Protein AF-A0A920J6D7-F1 (afdb_monomer_lite)

Sequence (222 aa):
MKSDGSVRTIGGFAAGEGKKHGVDTYYGTPTPLDDFVSAALNGTGVWAGESDAVRKQGVQKGIMNQVMIAWVVHELNAALAKAADGNFDAATGAPHNWDEAWAFYHGSAPGCGPFATANKRAKDFGTLGSDGETALANEGLLAAMIEGRDALLAGDEAGAISATNEAVKHVFITYAQATIKYAAKVYSDLEAGDTEAARVHQAEGWAFFRIIEPTLWGKQRN

Radius of gyration: 17.89 Å; chains: 1; bounding box: 43×32×54 Å

Structure (mmCIF, N/CA/C/O backbone):
data_AF-A0A920J6D7-F1
#
_entry.id   AF-A0A920J6D7-F1
#
loop_
_atom_site.group_PDB
_atom_site.id
_atom_site.type_symbol
_atom_site.label_atom_id
_atom_site.label_alt_id
_atom_site.label_comp_id
_atom_site.label_asym_id
_atom_site.label_entity_id
_atom_site.label_seq_id
_atom_site.pdbx_PDB_ins_code
_atom_site.Cartn_x
_atom_site.Cartn_y
_atom_site.Cartn_z
_atom_site.occupancy
_atom_site.B_iso_or_equiv
_atom_site.auth_seq_id
_atom_site.auth_comp_id
_atom_site.auth_asym_id
_atom_site.auth_atom_id
_atom_site.pdbx_PDB_model_num
ATOM 1 N N . MET A 1 1 ? -5.542 9.398 -13.801 1.00 58.19 1 MET A N 1
ATOM 2 C CA . MET A 1 1 ? -5.808 9.621 -15.242 1.00 58.19 1 MET A CA 1
ATOM 3 C C . MET A 1 1 ? -4.974 8.613 -16.013 1.00 58.19 1 MET A C 1
ATOM 5 O O . MET A 1 1 ? -3.908 8.278 -15.517 1.00 58.19 1 MET A O 1
ATOM 9 N N . LYS A 1 2 ? -5.439 8.089 -17.145 1.00 66.62 2 LYS A N 1
ATOM 10 C CA . LYS A 1 2 ? -4.572 7.362 -18.086 1.00 66.62 2 LYS A CA 1
ATOM 11 C C . LYS A 1 2 ? -3.831 8.358 -18.984 1.00 66.62 2 LYS A C 1
ATOM 13 O O . LYS A 1 2 ? -4.203 9.531 -19.031 1.00 66.62 2 LYS A O 1
ATOM 18 N N . SER A 1 3 ? -2.849 7.872 -19.740 1.00 62.53 3 SER A N 1
ATOM 19 C CA . SER A 1 3 ? -2.156 8.642 -20.783 1.00 62.53 3 SER A CA 1
ATOM 20 C C . SER A 1 3 ? -3.097 9.188 -21.869 1.00 62.53 3 SER A C 1
ATOM 22 O O . SER A 1 3 ? -2.813 10.229 -22.449 1.00 62.53 3 SER A O 1
ATOM 24 N N . ASP A 1 4 ? -4.251 8.546 -22.088 1.00 68.44 4 ASP A N 1
ATOM 25 C CA . ASP A 1 4 ? -5.303 8.994 -23.015 1.00 68.44 4 ASP A CA 1
ATOM 26 C C . ASP A 1 4 ? -6.260 10.060 -22.432 1.00 68.44 4 ASP A C 1
ATOM 28 O O . ASP A 1 4 ? -7.207 10.477 -23.098 1.00 68.44 4 ASP A O 1
ATOM 32 N N . GLY A 1 5 ? -6.045 10.499 -21.187 1.00 64.88 5 GLY A N 1
ATOM 33 C CA . GLY A 1 5 ? -6.891 11.485 -20.508 1.00 64.88 5 GLY A CA 1
ATOM 34 C C . GLY A 1 5 ? -8.156 10.915 -19.855 1.00 64.88 5 GLY A C 1
ATOM 35 O O . GLY A 1 5 ? -8.879 11.656 -19.187 1.00 64.88 5 GLY A O 1
ATOM 36 N N . SER A 1 6 ? -8.426 9.611 -19.968 1.00 74.94 6 SER A N 1
ATOM 37 C CA . SER A 1 6 ? -9.541 8.980 -19.257 1.00 74.94 6 SER A CA 1
ATOM 38 C C . SER A 1 6 ? -9.281 8.889 -17.748 1.00 74.94 6 SER A C 1
ATOM 40 O O . SER A 1 6 ? -8.167 8.642 -17.267 1.00 74.94 6 SER A O 1
ATOM 42 N N . VAL A 1 7 ? -10.333 9.090 -16.954 1.00 74.06 7 VAL A N 1
ATOM 43 C CA . VAL A 1 7 ? -10.249 9.018 -15.492 1.00 74.06 7 VAL A CA 1
ATOM 44 C C . VAL A 1 7 ? -10.323 7.554 -15.054 1.00 74.06 7 VAL A C 1
ATOM 46 O O . VAL A 1 7 ? -11.334 6.887 -15.249 1.00 74.06 7 VAL A O 1
ATOM 49 N N . ARG A 1 8 ? -9.255 7.055 -14.418 1.00 80.19 8 ARG A N 1
ATOM 50 C CA . ARG A 1 8 ? -9.303 5.818 -13.623 1.00 80.19 8 ARG A CA 1
ATOM 51 C C . ARG A 1 8 ? -9.798 6.174 -12.224 1.00 80.19 8 ARG A C 1
ATOM 53 O O . ARG A 1 8 ? -9.265 7.104 -11.621 1.00 80.19 8 ARG A O 1
ATOM 60 N N . THR A 1 9 ? -10.806 5.464 -11.728 1.00 88.94 9 THR A N 1
ATOM 61 C CA . THR A 1 9 ? -11.351 5.672 -10.380 1.00 88.94 9 THR A CA 1
ATOM 62 C C . THR A 1 9 ? -10.834 4.603 -9.422 1.00 88.94 9 THR A C 1
ATOM 64 O O . THR A 1 9 ? -10.550 3.479 -9.831 1.00 88.94 9 THR A O 1
ATOM 67 N N . ILE A 1 10 ? -10.743 4.947 -8.135 1.00 88.12 10 ILE A N 1
ATOM 68 C CA . ILE A 1 10 ? -10.353 4.007 -7.072 1.00 88.12 10 ILE A CA 1
ATOM 69 C C . ILE A 1 10 ? -11.341 2.841 -6.985 1.00 88.12 10 ILE A C 1
ATOM 71 O O . ILE A 1 10 ? -10.922 1.687 -6.994 1.00 88.12 10 ILE A O 1
ATOM 75 N N . GLY A 1 11 ? -12.645 3.131 -7.014 1.00 90.12 11 GLY A N 1
ATOM 76 C CA . GLY A 1 11 ? -13.678 2.091 -7.059 1.00 90.12 11 GLY A CA 1
ATOM 77 C C . GLY A 1 11 ? -13.590 1.219 -8.315 1.00 90.12 11 GLY A C 1
ATOM 78 O O . GLY A 1 11 ? -13.677 0.003 -8.226 1.00 90.12 11 GLY A O 1
ATOM 79 N N . GLY A 1 12 ? -13.319 1.811 -9.484 1.00 92.31 12 GLY A N 1
ATOM 80 C CA . GLY A 1 12 ? -13.173 1.053 -10.730 1.00 92.31 12 GLY A CA 1
ATOM 81 C C . GLY A 1 12 ? -11.953 0.128 -10.749 1.00 92.31 12 GLY A C 1
ATOM 82 O O . GLY A 1 12 ? -11.984 -0.907 -11.409 1.00 92.31 12 GLY A O 1
ATOM 83 N N . PHE A 1 13 ? -10.880 0.469 -10.029 1.00 94.44 13 PHE A N 1
ATOM 84 C CA . PHE A 1 13 ? -9.767 -0.455 -9.822 1.00 94.44 13 PHE A CA 1
ATOM 85 C C . PHE A 1 13 ? -10.137 -1.578 -8.854 1.00 94.44 13 PHE A C 1
ATOM 87 O O . PHE A 1 13 ? -9.888 -2.736 -9.177 1.00 94.44 13 PHE A O 1
ATOM 94 N N . ALA A 1 14 ? -10.760 -1.242 -7.719 1.00 95.12 14 ALA A N 1
ATOM 95 C CA . ALA A 1 14 ? -11.151 -2.206 -6.690 1.00 95.12 14 ALA A CA 1
ATOM 96 C C . ALA A 1 14 ? -12.139 -3.269 -7.204 1.00 95.12 14 ALA A C 1
ATOM 98 O O . ALA A 1 14 ? -12.039 -4.430 -6.812 1.00 95.12 14 ALA A O 1
ATOM 99 N N . ALA A 1 15 ? -13.056 -2.871 -8.092 1.00 94.44 15 ALA A N 1
ATOM 100 C CA . ALA A 1 15 ? -14.056 -3.740 -8.712 1.00 94.44 15 ALA A CA 1
ATOM 101 C C . ALA A 1 15 ? -13.567 -4.425 -10.004 1.00 94.44 15 ALA A C 1
ATOM 103 O O . ALA A 1 15 ? -14.326 -5.136 -10.656 1.00 94.44 15 ALA A O 1
ATOM 104 N N . GLY A 1 16 ? -12.329 -4.168 -10.434 1.00 89.88 16 GLY A N 1
ATOM 105 C CA . GLY A 1 16 ? -11.794 -4.737 -11.665 1.00 89.88 16 GLY A CA 1
ATOM 106 C C . GLY A 1 16 ? -11.140 -6.097 -11.436 1.00 89.88 16 GLY A C 1
ATOM 107 O O . GLY A 1 16 ? -10.338 -6.248 -10.523 1.00 89.88 16 GLY A O 1
ATOM 108 N N . GLU A 1 17 ? -11.397 -7.047 -12.331 1.00 90.88 17 GLU A N 1
ATOM 109 C CA . GLU A 1 17 ? -10.767 -8.372 -12.317 1.00 90.88 17 GLU A CA 1
ATOM 110 C C . GLU A 1 17 ? -9.399 -8.385 -13.030 1.00 90.88 17 GLU A C 1
ATOM 112 O O . GLU A 1 17 ? -9.005 -7.421 -13.699 1.00 90.88 17 GLU A O 1
ATOM 117 N N . GLY A 1 18 ? -8.661 -9.495 -12.895 1.00 86.69 18 GLY A N 1
ATOM 118 C CA . GLY A 1 18 ? -7.410 -9.741 -13.627 1.00 86.69 18 GLY A CA 1
ATOM 119 C C . GLY A 1 18 ? -6.258 -8.808 -13.241 1.00 86.69 18 GLY A C 1
ATOM 120 O O . GLY A 1 18 ? -5.333 -8.583 -14.026 1.00 86.69 18 GLY A O 1
ATOM 121 N N . LYS A 1 19 ? -6.315 -8.212 -12.047 1.00 92.75 19 LYS A N 1
ATOM 122 C CA . LYS A 1 19 ? -5.275 -7.305 -11.562 1.00 92.75 19 LYS A CA 1
ATOM 123 C C . LYS A 1 19 ? -4.044 -8.087 -11.125 1.00 92.75 19 LYS A C 1
ATOM 125 O O . LYS A 1 19 ? -4.113 -9.044 -10.366 1.00 92.75 19 LYS A O 1
ATOM 130 N N . LYS A 1 20 ? -2.878 -7.589 -11.528 1.00 93.38 20 LYS A N 1
ATOM 131 C CA . LYS A 1 20 ? -1.552 -8.124 -11.170 1.00 93.38 20 LYS A CA 1
ATOM 132 C C . LYS A 1 20 ? -1.141 -7.896 -9.702 1.00 93.38 20 LYS A C 1
ATOM 134 O O . LYS A 1 20 ? 0.028 -7.667 -9.436 1.00 93.38 20 LYS A O 1
ATOM 139 N N . HIS A 1 21 ? -2.068 -7.908 -8.746 1.00 92.81 21 HIS A N 1
ATOM 140 C CA . HIS A 1 21 ? -1.761 -7.733 -7.319 1.00 92.81 21 HIS A CA 1
ATOM 141 C C . HIS A 1 21 ? -1.843 -9.027 -6.499 1.00 92.81 21 HIS A C 1
ATOM 143 O O . HIS A 1 21 ? -1.352 -9.070 -5.375 1.00 92.81 21 HIS A O 1
ATOM 149 N N . GLY A 1 22 ? -2.480 -10.082 -7.020 1.00 90.75 22 GLY A N 1
ATOM 150 C CA . GLY A 1 22 ? -2.586 -11.395 -6.364 1.00 90.75 22 GLY A CA 1
ATOM 151 C C . GLY A 1 22 ? -3.516 -11.469 -5.142 1.00 90.75 22 GLY A C 1
ATOM 152 O O . GLY A 1 22 ? -3.732 -12.552 -4.602 1.00 90.75 22 GLY A O 1
ATOM 153 N N . VAL A 1 23 ? -4.087 -10.344 -4.700 1.00 93.38 23 VAL A N 1
ATOM 154 C CA . VAL A 1 23 ? -5.034 -10.264 -3.573 1.00 93.38 23 VAL A CA 1
ATOM 155 C C . VAL A 1 23 ? -6.309 -11.084 -3.832 1.00 93.38 23 VAL A C 1
ATOM 157 O O . VAL A 1 23 ? -6.829 -11.736 -2.932 1.00 93.38 23 VAL A O 1
ATOM 160 N N . ASP A 1 24 ? -6.783 -11.093 -5.073 1.00 92.56 24 ASP A N 1
ATOM 161 C CA . ASP A 1 24 ? -7.901 -11.886 -5.603 1.00 92.56 24 ASP A CA 1
ATOM 162 C C . ASP A 1 24 ? -7.647 -13.390 -5.475 1.00 92.56 24 ASP A C 1
ATOM 164 O O . ASP A 1 24 ? -8.454 -14.123 -4.903 1.00 92.56 24 ASP A O 1
ATOM 168 N N . THR A 1 25 ? -6.462 -13.839 -5.893 1.00 91.56 25 THR A N 1
ATOM 169 C CA . THR A 1 25 ? -6.034 -15.235 -5.735 1.00 91.56 25 THR A CA 1
ATOM 170 C C . THR A 1 25 ? -5.933 -15.629 -4.261 1.00 91.56 25 THR A C 1
ATOM 172 O O . THR A 1 25 ? -6.273 -16.756 -3.896 1.00 91.56 25 THR A O 1
ATOM 175 N N . TYR A 1 26 ? -5.468 -14.717 -3.402 1.00 93.06 26 TYR A N 1
ATOM 176 C CA . TYR A 1 26 ? -5.344 -14.976 -1.971 1.00 93.06 26 TYR A CA 1
ATOM 177 C C . TYR A 1 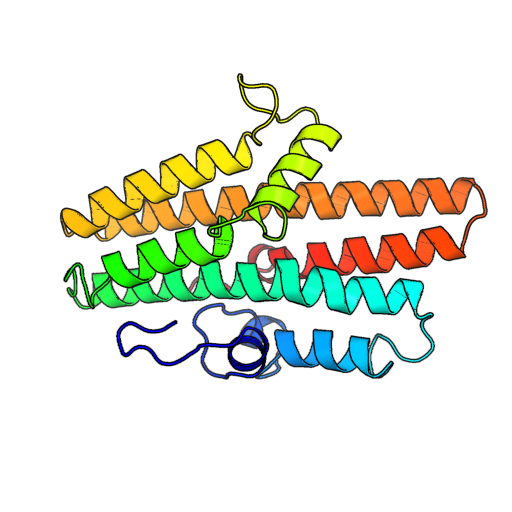26 ? -6.709 -15.147 -1.288 1.00 93.06 26 TYR A C 1
ATOM 179 O O . TYR A 1 26 ? -6.920 -16.142 -0.594 1.00 93.06 26 TYR A O 1
ATOM 187 N N . TYR A 1 27 ? -7.640 -14.214 -1.505 1.00 92.94 27 TYR A N 1
ATOM 188 C CA . TYR A 1 27 ? -8.967 -14.251 -0.878 1.00 92.94 27 TYR A CA 1
ATOM 189 C C . TYR A 1 27 ? -9.981 -15.139 -1.611 1.00 92.94 27 TYR A C 1
ATOM 191 O O . TYR A 1 27 ? -11.066 -15.375 -1.083 1.00 92.94 27 TYR A O 1
ATOM 199 N N . GLY A 1 28 ? -9.648 -15.643 -2.801 1.00 92.56 28 GLY A N 1
ATOM 200 C CA . GLY A 1 28 ? -10.501 -16.561 -3.558 1.00 92.56 28 GLY A CA 1
ATOM 201 C C . GLY A 1 28 ? -11.773 -15.917 -4.118 1.00 92.56 28 GLY A C 1
ATOM 202 O O . GLY A 1 28 ? -12.749 -16.622 -4.356 1.00 92.56 28 GLY A O 1
ATOM 203 N N . THR A 1 29 ? -11.771 -14.597 -4.318 1.00 93.25 29 THR A N 1
ATOM 204 C CA . THR A 1 29 ? -12.865 -13.834 -4.944 1.00 93.25 29 THR A CA 1
ATOM 205 C C . THR A 1 29 ? -12.286 -12.907 -6.022 1.00 93.25 29 THR A C 1
ATOM 207 O O . THR A 1 29 ? -11.154 -12.448 -5.848 1.00 93.25 29 THR A O 1
ATOM 210 N N . PRO A 1 30 ? -13.002 -12.621 -7.129 1.00 92.44 30 PRO A N 1
ATOM 211 C CA . PRO A 1 30 ? -12.488 -11.764 -8.202 1.00 92.44 30 PRO A CA 1
ATOM 212 C C . PRO A 1 30 ? -12.223 -10.311 -7.778 1.00 92.44 30 PRO A C 1
ATOM 214 O O . PRO A 1 30 ? -11.322 -9.671 -8.319 1.00 92.44 30 PRO A O 1
ATOM 217 N N . THR A 1 31 ? -12.981 -9.793 -6.805 1.00 95.44 31 THR A N 1
ATOM 218 C CA . THR A 1 31 ? -12.995 -8.367 -6.428 1.00 95.44 31 THR A CA 1
ATOM 219 C C . THR A 1 31 ? -12.820 -8.146 -4.920 1.00 95.44 31 THR A C 1
ATOM 221 O O . THR A 1 31 ? -13.582 -7.403 -4.308 1.00 95.44 31 THR A O 1
ATOM 224 N N . PRO A 1 32 ? -11.793 -8.723 -4.265 1.00 95.50 32 PRO A N 1
ATOM 225 C CA . PRO A 1 32 ? -11.703 -8.764 -2.797 1.00 95.50 32 PRO A CA 1
ATOM 226 C C . PRO A 1 32 ? -11.611 -7.386 -2.134 1.00 95.50 32 PRO A C 1
ATOM 228 O O . PRO A 1 32 ? -11.945 -7.240 -0.957 1.00 95.50 32 PRO A O 1
ATOM 231 N N . LEU A 1 33 ? -11.106 -6.396 -2.873 1.00 97.38 33 LEU A N 1
ATOM 232 C CA . LEU A 1 33 ? -10.966 -5.019 -2.421 1.00 97.38 33 LEU A CA 1
ATOM 233 C C . LEU A 1 33 ? -12.317 -4.297 -2.444 1.00 97.38 33 LEU A C 1
ATOM 235 O O . LEU A 1 33 ? -12.665 -3.640 -1.461 1.00 97.38 33 LEU A O 1
ATOM 239 N N . ASP A 1 34 ? -13.076 -4.436 -3.538 1.00 97.50 34 ASP A N 1
ATOM 240 C CA . ASP A 1 34 ? -14.434 -3.894 -3.620 1.00 97.50 34 ASP A CA 1
ATOM 241 C C . ASP A 1 34 ? -15.354 -4.607 -2.636 1.00 97.50 34 ASP A C 1
ATOM 243 O O . ASP A 1 34 ? -15.971 -3.939 -1.814 1.00 97.50 34 ASP A O 1
ATOM 247 N N . ASP A 1 35 ? -15.346 -5.943 -2.614 1.00 97.44 35 ASP A N 1
ATOM 248 C CA . ASP A 1 35 ? -16.177 -6.755 -1.722 1.00 97.44 35 ASP A CA 1
ATOM 249 C C . ASP A 1 35 ? -16.035 -6.294 -0.263 1.00 97.44 35 ASP A C 1
ATOM 251 O O . ASP A 1 35 ? -17.024 -6.139 0.455 1.00 97.44 35 ASP A O 1
ATOM 255 N N . PHE A 1 36 ? -14.805 -6.013 0.182 1.00 97.94 36 PHE A N 1
ATOM 256 C CA . PHE A 1 36 ? -14.529 -5.529 1.534 1.00 97.94 36 PHE A CA 1
ATOM 257 C C . PHE A 1 36 ? -15.082 -4.123 1.801 1.00 97.94 36 PHE A C 1
ATOM 259 O O . PHE A 1 36 ? -15.709 -3.901 2.844 1.00 97.94 36 PHE A O 1
ATOM 266 N N . VAL A 1 37 ? -14.843 -3.176 0.888 1.00 98.06 37 VAL A N 1
ATOM 267 C CA . VAL A 1 37 ? -15.262 -1.771 1.036 1.00 98.06 37 VAL A CA 1
ATOM 268 C C . VAL A 1 37 ? -16.776 -1.632 0.875 1.00 98.06 37 VAL A C 1
ATOM 270 O O . VAL A 1 37 ? -17.422 -0.993 1.706 1.00 98.06 37 VAL A O 1
ATOM 273 N N . SER A 1 38 ? -17.356 -2.265 -0.141 1.00 98.00 38 SER A N 1
ATOM 274 C CA . SER A 1 38 ? -18.794 -2.310 -0.408 1.00 98.00 38 SER A CA 1
ATOM 275 C C . SER A 1 38 ? -19.550 -2.967 0.746 1.00 98.00 38 SER A C 1
ATOM 277 O O . SER A 1 38 ? -20.570 -2.437 1.197 1.00 98.00 38 SER A O 1
ATOM 279 N N . ALA A 1 39 ? -19.032 -4.062 1.314 1.00 98.25 39 ALA A N 1
ATOM 280 C CA . ALA A 1 39 ? -19.633 -4.665 2.501 1.00 98.25 39 ALA A CA 1
ATOM 281 C C . ALA A 1 39 ? -19.606 -3.713 3.711 1.00 98.25 39 ALA A C 1
ATOM 283 O O . ALA A 1 39 ? -20.592 -3.646 4.449 1.00 98.25 39 ALA A O 1
ATOM 284 N N . ALA A 1 40 ? -18.525 -2.943 3.894 1.00 98.38 40 ALA A N 1
ATOM 285 C CA . ALA A 1 40 ? -18.407 -1.965 4.978 1.00 98.38 40 ALA A CA 1
ATOM 286 C C . ALA A 1 40 ? -19.403 -0.810 4.810 1.00 98.38 40 ALA A C 1
ATOM 288 O O . ALA A 1 40 ? -20.115 -0.474 5.755 1.00 98.38 40 ALA A O 1
ATOM 289 N N . LEU A 1 41 ? -19.500 -0.248 3.601 1.00 97.94 41 LEU A N 1
ATOM 290 C CA . LEU A 1 41 ? -20.456 0.813 3.265 1.00 97.94 41 LEU A CA 1
ATOM 291 C C . LEU A 1 41 ? -21.901 0.375 3.532 1.00 97.94 41 LEU A C 1
ATOM 293 O O . LEU A 1 41 ? -22.689 1.137 4.088 1.00 97.94 41 LEU A O 1
ATOM 297 N N . ASN A 1 42 ? -22.229 -0.870 3.184 1.00 98.06 42 ASN A N 1
ATOM 298 C CA . ASN A 1 42 ? -23.592 -1.385 3.274 1.00 98.06 42 ASN A CA 1
ATOM 299 C C . ASN A 1 42 ? -23.921 -2.045 4.625 1.00 98.06 42 ASN A C 1
ATOM 301 O O . ASN A 1 42 ? -25.087 -2.311 4.895 1.00 98.06 42 ASN A O 1
ATOM 305 N N . GLY A 1 43 ? -22.934 -2.312 5.493 1.00 98.12 43 GLY A N 1
ATOM 306 C CA . GLY A 1 43 ? -23.145 -3.069 6.742 1.00 98.12 43 GLY A CA 1
ATOM 307 C C . GLY A 1 43 ? -23.557 -4.509 6.502 1.00 98.12 43 GLY A C 1
ATOM 308 O O . GLY A 1 43 ? -24.483 -5.007 7.135 1.00 98.12 43 GLY A O 1
ATOM 309 N N . THR A 1 44 ? -22.899 -5.159 5.553 1.00 98.50 44 THR A N 1
ATOM 310 C CA . THR A 1 44 ? -23.189 -6.540 5.163 1.00 98.50 44 THR A CA 1
ATOM 311 C C . THR A 1 44 ? -21.952 -7.413 5.348 1.00 98.50 44 THR A C 1
ATOM 313 O O . THR A 1 44 ? -20.871 -6.923 5.683 1.00 98.50 44 THR A O 1
ATOM 316 N N . GLY A 1 45 ? -22.104 -8.725 5.160 1.00 95.88 45 GLY A N 1
ATOM 317 C CA . GLY A 1 45 ? -21.000 -9.676 5.282 1.00 95.88 45 GLY A CA 1
ATOM 318 C C . GLY A 1 45 ? -20.302 -9.579 6.641 1.00 95.88 45 GLY A C 1
ATOM 319 O O . GLY A 1 45 ? -20.954 -9.580 7.682 1.00 95.88 45 GLY A O 1
ATOM 320 N N . VAL A 1 46 ? -18.975 -9.441 6.619 1.00 93.94 46 VAL A N 1
ATOM 321 C CA . VAL A 1 46 ? -18.114 -9.311 7.815 1.00 93.94 46 VAL A CA 1
ATOM 322 C C . VAL A 1 46 ? -18.397 -8.064 8.665 1.00 93.94 46 VAL A C 1
ATOM 324 O O . VAL A 1 46 ? -17.882 -7.957 9.773 1.00 93.94 46 VAL A O 1
ATOM 327 N N . TRP A 1 47 ? -19.202 -7.132 8.150 1.00 98.00 47 TRP A N 1
ATOM 328 C CA . TRP A 1 47 ? -19.593 -5.886 8.808 1.00 98.00 47 TRP A CA 1
ATOM 329 C C . TRP A 1 47 ? -21.056 -5.876 9.266 1.00 98.00 47 TRP A C 1
ATOM 331 O O . TRP A 1 47 ? -21.543 -4.846 9.735 1.00 98.00 47 TRP A O 1
ATOM 341 N N . ALA A 1 48 ? -21.785 -6.981 9.093 1.00 98.31 48 ALA A N 1
ATOM 342 C CA . ALA A 1 48 ? -23.172 -7.079 9.525 1.00 98.31 48 ALA A CA 1
ATOM 343 C C . ALA A 1 48 ? -23.275 -6.944 11.052 1.00 98.31 48 ALA A C 1
ATOM 345 O O . ALA A 1 48 ? -22.623 -7.674 11.793 1.00 98.31 48 ALA A O 1
ATOM 346 N N . GLY A 1 49 ? -24.105 -6.006 11.513 1.00 97.62 49 GLY A N 1
ATOM 347 C CA . GLY A 1 49 ? -24.288 -5.719 12.940 1.00 97.62 49 GLY A CA 1
ATOM 348 C C . GLY A 1 49 ? -23.208 -4.834 13.573 1.00 97.62 49 GLY A C 1
ATOM 349 O O . GLY A 1 49 ? -23.345 -4.476 14.739 1.00 97.62 49 GLY A O 1
ATOM 350 N N . GLU A 1 50 ? -22.173 -4.437 12.827 1.00 98.44 50 GLU A N 1
ATOM 351 C CA . GLU A 1 50 ? -21.150 -3.512 13.322 1.00 98.44 50 GLU A CA 1
ATOM 352 C C . GLU A 1 50 ? -21.643 -2.062 13.359 1.00 98.44 50 GLU A C 1
ATOM 354 O O . GLU A 1 50 ? -22.422 -1.625 12.507 1.00 98.44 50 GLU A O 1
ATOM 359 N N . SER A 1 51 ? -21.132 -1.288 14.319 1.00 98.25 51 SER A N 1
ATOM 360 C CA . SER A 1 51 ? -21.440 0.140 14.429 1.00 98.25 51 SER A CA 1
ATOM 361 C C . SER A 1 51 ? -20.839 0.948 13.275 1.00 98.25 51 SER A C 1
ATOM 363 O O . SER A 1 51 ? -19.855 0.553 12.645 1.00 98.25 51 SER A O 1
ATOM 365 N N . ASP A 1 52 ? -21.371 2.146 13.033 1.00 98.31 52 ASP A N 1
ATOM 366 C CA . ASP A 1 52 ? -20.822 3.075 12.037 1.00 98.31 52 ASP A CA 1
ATOM 367 C C . ASP A 1 52 ? -19.349 3.408 12.295 1.00 98.31 52 ASP A C 1
ATOM 369 O O . ASP A 1 52 ? -18.566 3.525 11.350 1.00 98.31 52 ASP A O 1
ATOM 373 N N . ALA A 1 53 ? -18.949 3.507 13.566 1.00 98.19 53 ALA A N 1
ATOM 374 C CA . ALA A 1 53 ? -17.565 3.758 13.953 1.00 98.19 53 ALA A CA 1
ATOM 375 C C . ALA A 1 53 ? -16.629 2.621 13.511 1.00 98.19 53 ALA A C 1
ATOM 377 O O . ALA A 1 53 ? -15.518 2.886 13.045 1.00 98.19 53 ALA A O 1
ATOM 378 N N . VAL A 1 54 ? -17.094 1.373 13.599 1.00 98.56 54 VAL A N 1
ATOM 379 C CA . VAL A 1 54 ? -16.351 0.185 13.168 1.00 98.56 54 VAL A CA 1
ATOM 380 C C . VAL A 1 54 ? -16.330 0.082 11.642 1.00 98.56 54 VAL A C 1
ATOM 382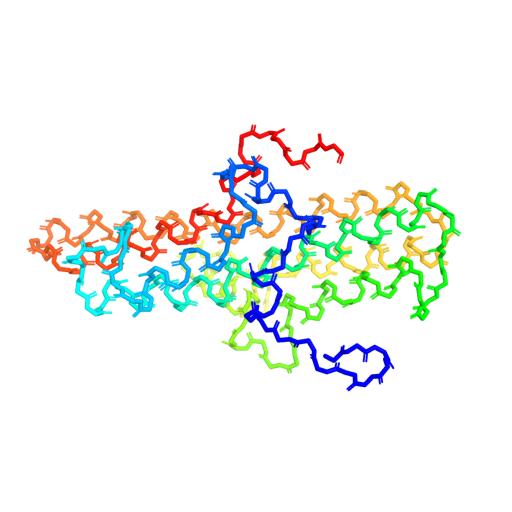 O O . VAL A 1 54 ? -15.255 -0.010 11.044 1.00 98.56 54 VAL A O 1
ATOM 385 N N . ARG A 1 55 ? -17.494 0.184 10.985 1.00 98.62 55 ARG A N 1
ATOM 386 C CA . ARG A 1 55 ? -17.612 0.117 9.514 1.00 98.62 55 ARG A CA 1
ATOM 387 C C . ARG A 1 55 ? -16.775 1.188 8.821 1.00 98.62 55 ARG A C 1
ATOM 389 O O . ARG A 1 55 ? -16.123 0.918 7.811 1.00 98.62 55 ARG A O 1
ATOM 396 N N . LYS A 1 56 ? -16.712 2.391 9.403 1.00 98.00 56 LYS A N 1
ATOM 397 C CA . LYS A 1 56 ? -15.865 3.490 8.924 1.00 98.00 56 LYS A CA 1
ATOM 398 C C . LYS A 1 56 ? -14.396 3.083 8.785 1.00 98.00 56 LYS A C 1
ATOM 400 O O . LYS A 1 56 ? -13.742 3.570 7.865 1.00 98.00 56 LYS A O 1
ATOM 405 N N . GLN A 1 57 ? -13.876 2.188 9.628 1.00 98.00 57 GLN A N 1
ATOM 406 C CA . GLN A 1 57 ? -12.498 1.701 9.498 1.00 98.00 57 GLN A CA 1
ATOM 407 C C . GLN A 1 57 ? -12.316 0.849 8.242 1.00 98.00 57 GLN A C 1
ATOM 409 O O . GLN A 1 57 ? -11.361 1.069 7.496 1.00 98.00 57 GLN A O 1
ATOM 414 N N . GLY A 1 58 ? -13.263 -0.048 7.955 1.00 97.69 58 GLY A N 1
ATOM 415 C CA . GLY A 1 58 ? -13.291 -0.828 6.716 1.00 97.69 58 GLY A CA 1
ATOM 416 C C . GLY A 1 58 ? -13.287 0.056 5.472 1.00 97.69 58 GLY A C 1
ATOM 417 O O . GLY A 1 58 ? -12.461 -0.130 4.581 1.00 97.69 58 GLY A O 1
ATOM 418 N N . VAL A 1 59 ? -14.135 1.089 5.456 1.00 97.56 59 VAL A N 1
ATOM 419 C CA . VAL A 1 59 ? -14.209 2.049 4.342 1.00 97.56 59 VAL A CA 1
ATOM 420 C C . VAL A 1 59 ? -12.919 2.859 4.218 1.00 97.56 59 VAL A C 1
ATOM 422 O O . VAL A 1 59 ? -12.294 2.883 3.159 1.00 97.56 59 VAL A O 1
ATOM 425 N N . GLN A 1 60 ? -12.487 3.522 5.294 1.00 94.81 60 GLN A N 1
ATOM 426 C CA . GLN A 1 60 ? -11.353 4.443 5.232 1.00 94.81 60 GLN A CA 1
ATOM 427 C C . GLN A 1 60 ? -10.039 3.715 4.963 1.00 94.81 60 GLN A C 1
ATOM 429 O O . GLN A 1 60 ? -9.267 4.163 4.118 1.00 94.81 60 GLN A O 1
ATOM 434 N N . LYS A 1 61 ? -9.757 2.603 5.653 1.00 96.31 61 LYS A N 1
ATOM 435 C CA . LYS A 1 61 ? -8.495 1.872 5.461 1.00 96.31 61 LYS A CA 1
ATOM 436 C C . LYS A 1 61 ? -8.522 1.000 4.219 1.00 96.31 61 LYS A C 1
ATOM 438 O O . LYS A 1 61 ? -7.489 0.900 3.559 1.00 96.31 61 LYS A O 1
ATOM 443 N N . GLY A 1 62 ? -9.684 0.449 3.871 1.00 96.50 62 GLY A N 1
ATOM 444 C CA . GLY A 1 62 ? -9.889 -0.248 2.608 1.00 96.50 62 GLY A CA 1
ATOM 445 C C . GLY A 1 62 ? -9.535 0.654 1.430 1.00 96.50 62 GLY A C 1
ATOM 446 O O . GLY A 1 62 ? -8.610 0.350 0.687 1.00 96.50 62 GLY A O 1
ATOM 447 N N . ILE A 1 63 ? -10.166 1.826 1.325 1.00 93.62 63 ILE A N 1
ATOM 448 C CA . ILE A 1 63 ? -9.910 2.763 0.220 1.00 93.62 63 ILE A CA 1
ATOM 449 C C . ILE A 1 63 ? -8.489 3.335 0.290 1.00 93.62 63 ILE A C 1
ATOM 451 O O . ILE A 1 63 ? -7.742 3.234 -0.677 1.00 93.62 63 ILE A O 1
ATOM 455 N N . MET A 1 64 ? -8.098 3.931 1.422 1.00 91.62 64 MET A N 1
ATOM 456 C CA . MET A 1 64 ? -6.840 4.686 1.521 1.00 91.62 64 MET A CA 1
ATOM 457 C C . MET A 1 64 ? -5.594 3.798 1.457 1.00 91.62 64 MET A C 1
ATOM 459 O O . MET A 1 64 ? -4.539 4.269 1.043 1.00 91.62 64 MET A O 1
ATOM 463 N N . ASN A 1 65 ? -5.679 2.549 1.920 1.00 95.44 65 ASN A N 1
ATOM 464 C CA . ASN A 1 65 ? -4.502 1.700 2.089 1.00 95.44 65 ASN A CA 1
ATOM 465 C C . ASN A 1 65 ? -4.615 0.389 1.314 1.00 95.44 65 ASN A C 1
ATOM 467 O O . ASN A 1 65 ? -3.729 0.122 0.515 1.00 95.44 65 ASN A O 1
ATOM 471 N N . GLN A 1 66 ? -5.682 -0.403 1.477 1.00 96.62 66 GLN A N 1
ATOM 472 C CA . GLN A 1 66 ? -5.774 -1.683 0.756 1.00 96.62 66 GLN A CA 1
ATOM 473 C C . GLN A 1 66 ? -5.825 -1.478 -0.757 1.00 96.62 66 GLN A C 1
ATOM 475 O O . GLN A 1 66 ? -4.992 -2.031 -1.470 1.00 96.62 66 GLN A O 1
ATOM 480 N N . VAL A 1 67 ? -6.748 -0.645 -1.245 1.00 96.50 67 VAL A N 1
ATOM 481 C CA . VAL A 1 67 ? -6.896 -0.397 -2.685 1.00 96.50 67 VAL A CA 1
ATOM 482 C C . VAL A 1 67 ? -5.654 0.288 -3.245 1.00 96.50 67 VAL A C 1
ATOM 484 O O . VAL A 1 67 ? -5.127 -0.150 -4.263 1.00 96.50 67 VAL A O 1
ATOM 487 N N . MET A 1 68 ? -5.148 1.322 -2.566 1.00 95.62 68 MET A N 1
ATOM 488 C CA . MET A 1 68 ? -3.971 2.061 -3.034 1.00 95.62 68 MET A CA 1
ATOM 489 C C . MET A 1 68 ? -2.722 1.178 -3.103 1.00 95.62 68 MET A C 1
ATOM 491 O O . MET A 1 68 ? -2.025 1.210 -4.110 1.00 95.62 68 MET A O 1
ATOM 495 N N . ILE A 1 69 ? -2.452 0.348 -2.092 1.00 97.44 69 ILE A N 1
ATOM 496 C CA . ILE A 1 69 ? -1.291 -0.553 -2.110 1.00 97.44 69 ILE A CA 1
ATOM 497 C C . ILE A 1 69 ? -1.462 -1.685 -3.111 1.00 97.44 69 ILE A C 1
ATOM 499 O O . ILE A 1 69 ? -0.508 -2.025 -3.804 1.00 97.44 69 ILE A O 1
ATOM 503 N N . ALA A 1 70 ? -2.664 -2.240 -3.248 1.00 97.00 70 ALA A N 1
ATOM 504 C CA . ALA A 1 70 ? -2.923 -3.209 -4.303 1.00 97.00 70 ALA A CA 1
ATOM 505 C C . ALA A 1 70 ? -2.690 -2.596 -5.694 1.00 97.00 70 ALA A C 1
ATOM 507 O O . ALA A 1 70 ? -2.207 -3.285 -6.591 1.00 97.00 70 ALA A O 1
ATOM 508 N N . TRP A 1 71 ? -2.957 -1.298 -5.864 1.00 95.62 71 TRP A N 1
ATOM 509 C CA . TRP A 1 71 ? -2.609 -0.568 -7.079 1.00 95.62 71 TRP A CA 1
ATOM 510 C C . TRP A 1 71 ? -1.096 -0.424 -7.255 1.00 95.62 71 TRP A C 1
ATOM 512 O O . TRP A 1 71 ? -0.581 -0.758 -8.317 1.00 95.62 71 TRP A O 1
ATOM 522 N N . VAL A 1 72 ? -0.363 -0.029 -6.211 1.00 97.25 72 VAL A N 1
ATOM 523 C CA . VAL A 1 72 ? 1.111 0.019 -6.239 1.00 97.25 72 VAL A CA 1
ATOM 524 C C . VAL A 1 72 ? 1.687 -1.327 -6.691 1.00 97.25 72 VAL A C 1
ATOM 526 O O . VAL A 1 72 ? 2.451 -1.378 -7.649 1.00 97.25 72 VAL A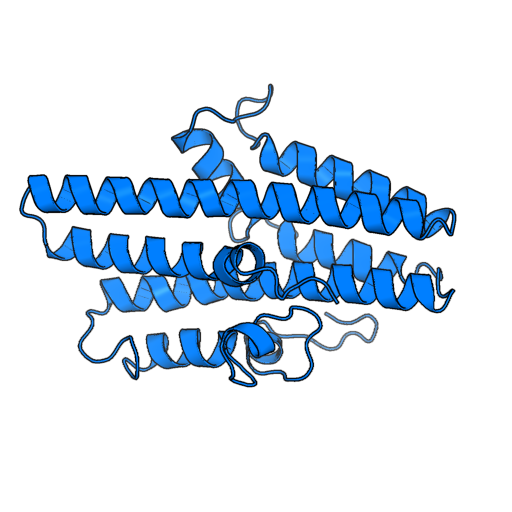 O 1
ATOM 529 N N . VAL A 1 73 ? 1.268 -2.431 -6.066 1.00 97.44 73 VAL A N 1
ATOM 530 C CA . VAL A 1 73 ? 1.741 -3.783 -6.414 1.00 97.44 73 VAL A CA 1
ATOM 531 C C . VAL A 1 73 ? 1.333 -4.175 -7.837 1.00 97.44 73 VAL A C 1
ATOM 533 O O . VAL A 1 73 ? 2.134 -4.765 -8.560 1.00 97.44 73 VAL A O 1
ATOM 536 N N . HIS A 1 74 ? 0.117 -3.824 -8.269 1.00 97.12 74 HIS A N 1
ATOM 537 C CA . HIS A 1 74 ? -0.330 -4.055 -9.642 1.00 97.12 74 HIS A CA 1
ATOM 538 C C . HIS A 1 74 ? 0.594 -3.399 -10.669 1.00 97.12 74 HIS A C 1
ATOM 540 O O . HIS A 1 74 ? 0.960 -4.052 -11.647 1.00 97.12 74 HIS A O 1
ATOM 546 N N . GLU A 1 75 ? 0.960 -2.138 -10.454 1.00 98.12 75 GLU A N 1
ATOM 547 C CA . GLU A 1 75 ? 1.780 -1.377 -11.397 1.00 98.12 75 GLU A CA 1
ATOM 548 C C . GLU A 1 75 ? 3.245 -1.834 -11.366 1.00 98.12 75 GLU A C 1
ATOM 550 O O . GLU A 1 75 ? 3.844 -1.982 -12.429 1.00 98.12 75 GLU A O 1
ATOM 555 N N . LEU A 1 76 ? 3.796 -2.190 -10.196 1.00 98.50 76 LEU A N 1
ATOM 556 C CA . LEU A 1 76 ? 5.126 -2.814 -10.103 1.00 98.50 76 LEU A CA 1
ATOM 557 C C . LEU A 1 76 ? 5.181 -4.129 -10.896 1.00 98.50 76 LEU A C 1
ATOM 559 O O . LEU A 1 76 ? 6.046 -4.311 -11.750 1.00 98.50 76 LEU A O 1
ATOM 563 N N . ASN A 1 77 ? 4.205 -5.020 -10.705 1.00 97.94 77 ASN A N 1
ATOM 564 C CA . ASN A 1 77 ? 4.142 -6.283 -11.447 1.00 97.94 77 ASN A CA 1
ATOM 565 C C . ASN A 1 77 ? 3.839 -6.074 -12.942 1.00 97.94 77 ASN A C 1
ATOM 567 O O . ASN A 1 77 ? 4.255 -6.869 -13.788 1.00 97.94 77 ASN A O 1
ATOM 571 N N . ALA A 1 78 ? 3.111 -5.014 -13.304 1.00 98.19 78 ALA A N 1
ATOM 572 C CA . ALA A 1 78 ? 2.921 -4.633 -14.699 1.00 98.19 78 ALA A CA 1
ATOM 573 C C . ALA A 1 78 ? 4.226 -4.141 -15.338 1.00 98.19 78 ALA A C 1
ATOM 575 O O . ALA A 1 78 ? 4.499 -4.525 -16.477 1.00 98.19 78 ALA A O 1
ATOM 576 N N . ALA A 1 79 ? 5.030 -3.360 -14.611 1.00 98.62 79 ALA A N 1
ATOM 577 C CA . ALA A 1 79 ? 6.348 -2.917 -15.048 1.00 98.62 79 ALA A CA 1
ATOM 578 C C . ALA A 1 79 ? 7.285 -4.109 -15.273 1.00 98.62 79 ALA A C 1
ATOM 580 O O . ALA A 1 79 ? 7.847 -4.231 -16.358 1.00 98.62 79 ALA A O 1
ATOM 581 N N . LEU A 1 80 ? 7.377 -5.036 -14.312 1.00 98.69 80 LEU A N 1
ATOM 582 C CA . LEU A 1 80 ? 8.210 -6.236 -14.448 1.00 98.69 80 LEU A CA 1
ATOM 583 C C . LEU A 1 80 ? 7.792 -7.110 -15.634 1.00 98.69 80 LEU A C 1
ATOM 585 O O . LEU A 1 80 ? 8.639 -7.524 -16.416 1.00 98.69 80 LEU A O 1
ATOM 589 N N . ALA A 1 81 ? 6.489 -7.331 -15.828 1.00 98.31 81 ALA A N 1
ATOM 590 C CA . ALA A 1 81 ? 6.011 -8.091 -16.982 1.00 98.31 81 ALA A CA 1
ATOM 591 C C . ALA A 1 81 ? 6.389 -7.424 -18.317 1.00 98.31 81 ALA A C 1
ATOM 593 O O . ALA A 1 81 ? 6.793 -8.105 -19.251 1.00 98.31 81 ALA A O 1
ATOM 594 N N . LYS A 1 82 ? 6.300 -6.091 -18.408 1.00 98.50 82 LYS A N 1
ATOM 595 C CA . LYS A 1 82 ? 6.723 -5.360 -19.611 1.00 98.50 82 LYS A CA 1
ATOM 596 C C . LYS A 1 82 ? 8.236 -5.396 -19.816 1.00 98.50 82 LYS A C 1
ATOM 598 O O . LYS A 1 82 ? 8.670 -5.458 -20.960 1.00 98.50 82 LYS A O 1
ATOM 603 N N . ALA A 1 83 ? 9.021 -5.360 -18.740 1.00 98.44 83 ALA A N 1
ATOM 604 C CA . ALA A 1 83 ? 10.473 -5.496 -18.806 1.00 98.44 83 ALA A CA 1
ATOM 605 C C . ALA A 1 83 ? 10.874 -6.882 -19.338 1.00 98.44 83 ALA A C 1
ATOM 607 O O . ALA A 1 83 ? 11.690 -6.954 -20.252 1.00 98.44 83 ALA A O 1
ATOM 608 N N . ALA A 1 84 ? 10.224 -7.948 -18.856 1.00 98.25 84 ALA A N 1
ATOM 609 C CA . ALA A 1 84 ? 10.415 -9.315 -19.348 1.00 98.25 84 ALA A CA 1
ATOM 610 C C . ALA A 1 84 ? 10.046 -9.470 -20.838 1.00 98.25 84 ALA A C 1
ATOM 612 O O . ALA A 1 84 ? 10.694 -10.214 -21.574 1.00 98.25 84 ALA A O 1
ATOM 613 N N . ASP A 1 85 ? 9.050 -8.713 -21.311 1.00 98.12 85 ASP A N 1
ATOM 614 C CA . ASP A 1 85 ? 8.689 -8.624 -22.733 1.00 98.12 85 ASP A CA 1
ATOM 615 C C . ASP A 1 85 ? 9.651 -7.726 -23.554 1.00 98.12 85 ASP A C 1
ATOM 617 O O . ASP A 1 85 ? 9.437 -7.503 -24.748 1.00 98.12 85 ASP A O 1
ATOM 621 N N . GLY A 1 86 ? 10.700 -7.170 -22.936 1.00 97.94 86 GLY A N 1
ATOM 622 C CA . GLY A 1 86 ? 11.665 -6.263 -23.568 1.00 97.94 86 GLY A CA 1
ATOM 623 C C . GLY A 1 86 ? 11.133 -4.851 -23.839 1.00 97.94 86 GLY A C 1
ATOM 624 O O . GLY A 1 86 ? 11.755 -4.080 -24.573 1.00 97.94 86 GLY A O 1
ATOM 625 N N . ASN A 1 87 ? 9.979 -4.486 -23.276 1.00 98.31 87 ASN A N 1
ATOM 626 C CA . ASN A 1 87 ? 9.351 -3.187 -23.476 1.00 98.31 87 ASN A CA 1
ATOM 627 C C . ASN A 1 87 ? 9.803 -2.168 -22.417 1.00 98.31 87 ASN A C 1
ATOM 629 O O . ASN A 1 87 ? 9.134 -1.949 -21.404 1.00 98.31 87 ASN A O 1
ATOM 633 N N . PHE A 1 88 ? 10.915 -1.494 -22.704 1.00 97.94 88 PHE A N 1
ATOM 634 C CA . PHE A 1 88 ? 11.500 -0.438 -21.868 1.00 97.94 88 PHE A CA 1
ATOM 635 C C . PHE A 1 88 ? 11.155 0.987 -22.331 1.00 97.94 88 PHE A C 1
ATOM 637 O O . PHE A 1 88 ? 11.794 1.948 -21.907 1.00 97.94 88 PHE A O 1
ATOM 644 N N . ASP A 1 89 ? 10.152 1.156 -23.199 1.00 97.31 89 ASP A N 1
ATOM 645 C CA . ASP A 1 89 ? 9.722 2.488 -23.632 1.00 97.31 89 ASP A CA 1
ATOM 646 C C . ASP A 1 89 ? 9.272 3.344 -22.435 1.00 97.31 89 ASP A C 1
ATOM 648 O O . ASP A 1 89 ? 8.474 2.911 -21.605 1.00 97.31 89 ASP A O 1
ATOM 652 N N . ALA A 1 90 ? 9.755 4.583 -22.344 1.00 94.31 90 ALA A N 1
ATOM 653 C CA . ALA A 1 90 ? 9.503 5.417 -21.171 1.00 94.31 90 ALA A CA 1
ATOM 654 C C . ALA A 1 90 ? 8.028 5.832 -21.022 1.00 94.31 90 ALA A C 1
ATOM 656 O O . ALA A 1 90 ? 7.543 5.994 -19.905 1.00 94.31 90 ALA A O 1
ATOM 657 N N . ALA A 1 91 ? 7.305 6.007 -22.133 1.00 92.12 91 ALA A N 1
ATOM 658 C CA . ALA A 1 91 ? 5.937 6.525 -22.127 1.00 92.12 91 ALA A CA 1
ATOM 659 C C . ALA A 1 91 ? 4.874 5.422 -22.027 1.00 92.12 91 ALA A C 1
ATOM 661 O O . ALA A 1 91 ? 3.762 5.669 -21.560 1.00 92.12 91 ALA A O 1
ATOM 662 N N . THR A 1 92 ? 5.192 4.219 -22.500 1.00 94.00 92 THR A N 1
ATOM 663 C CA . THR A 1 92 ? 4.226 3.125 -22.666 1.00 94.00 92 THR A CA 1
ATOM 664 C C . THR A 1 92 ? 4.727 1.775 -22.154 1.00 94.00 92 THR A C 1
ATOM 666 O O . THR A 1 92 ? 3.920 0.852 -22.001 1.00 94.00 92 THR A O 1
ATOM 669 N N . GLY A 1 93 ? 6.021 1.648 -21.867 1.00 96.75 93 GLY A N 1
ATOM 670 C CA . GLY A 1 93 ? 6.693 0.434 -21.409 1.00 96.75 93 GLY A CA 1
ATOM 671 C C . GLY A 1 93 ? 6.774 0.301 -19.890 1.00 96.75 93 GLY A C 1
ATOM 672 O O . GLY A 1 93 ? 5.931 0.821 -19.156 1.00 96.75 93 GLY A O 1
ATOM 673 N N . ALA A 1 94 ? 7.767 -0.448 -19.418 1.00 98.44 94 ALA A N 1
ATOM 674 C CA . ALA A 1 94 ? 7.982 -0.724 -18.001 1.00 98.44 94 ALA A CA 1
ATOM 675 C C . ALA A 1 94 ? 8.201 0.538 -17.135 1.00 98.44 94 ALA A C 1
ATOM 677 O O . ALA A 1 94 ? 7.542 0.628 -16.096 1.00 98.44 94 ALA A O 1
ATOM 678 N N . PRO A 1 95 ? 9.017 1.540 -17.542 1.00 98.38 95 PRO A N 1
ATOM 679 C CA . PRO A 1 95 ? 9.190 2.768 -16.757 1.00 98.38 95 PRO A CA 1
ATOM 680 C C . PRO A 1 95 ? 7.878 3.517 -16.488 1.00 98.38 95 PRO A C 1
ATOM 682 O O . PRO A 1 95 ? 7.680 4.039 -15.396 1.00 98.38 95 PRO A O 1
ATOM 685 N N . HIS A 1 96 ? 6.942 3.514 -17.445 1.00 96.44 96 HIS A N 1
ATOM 686 C CA . HIS A 1 96 ? 5.645 4.165 -17.267 1.00 96.44 96 HIS A CA 1
ATOM 687 C C . HIS A 1 96 ? 4.859 3.568 -16.090 1.00 96.44 96 HIS A C 1
ATOM 689 O O . HIS A 1 96 ? 4.391 4.304 -15.225 1.00 96.44 96 HIS A O 1
ATOM 695 N N . ASN A 1 97 ? 4.736 2.237 -16.024 1.00 98.06 97 ASN A N 1
ATOM 696 C CA . ASN A 1 97 ? 4.049 1.579 -14.908 1.00 98.06 97 ASN A CA 1
ATOM 697 C C . ASN A 1 97 ? 4.819 1.740 -13.590 1.00 98.06 97 ASN A C 1
ATOM 699 O O . ASN A 1 97 ? 4.207 1.897 -12.537 1.00 98.06 97 ASN A O 1
ATOM 703 N N . TRP A 1 98 ? 6.150 1.758 -13.641 1.00 98.56 98 TRP A N 1
ATOM 704 C CA . TRP A 1 98 ? 6.978 2.003 -12.463 1.00 98.56 98 TRP A CA 1
ATOM 705 C C . TRP A 1 98 ? 6.685 3.363 -11.816 1.00 98.56 98 TRP A C 1
ATOM 707 O O . TRP A 1 98 ? 6.431 3.448 -10.612 1.00 98.56 98 TRP A O 1
ATOM 717 N N . ASP A 1 99 ? 6.628 4.419 -12.626 1.00 97.31 99 ASP A N 1
ATOM 718 C CA . ASP A 1 99 ? 6.295 5.763 -12.154 1.00 97.31 99 ASP A CA 1
ATOM 719 C C . ASP A 1 99 ? 4.845 5.853 -11.653 1.00 97.31 99 ASP A C 1
ATOM 721 O O . ASP A 1 99 ? 4.571 6.528 -10.654 1.00 97.31 99 ASP A O 1
ATOM 725 N N . GLU A 1 100 ? 3.905 5.138 -12.285 1.00 95.88 100 GLU A N 1
ATOM 726 C CA . GLU A 1 100 ? 2.531 5.048 -11.780 1.00 95.88 100 GLU A CA 1
ATOM 727 C C . GLU A 1 100 ? 2.476 4.405 -10.387 1.00 95.88 100 GLU A C 1
ATOM 729 O O . GLU A 1 100 ? 1.754 4.907 -9.521 1.00 95.88 100 GLU A O 1
ATOM 734 N N . ALA A 1 101 ? 3.273 3.364 -10.123 1.00 97.50 101 ALA A N 1
ATOM 735 C CA . ALA A 1 101 ? 3.355 2.750 -8.798 1.00 97.50 101 ALA A CA 1
ATOM 736 C C . ALA A 1 101 ? 3.769 3.772 -7.725 1.00 97.50 101 ALA A C 1
ATOM 738 O O . ALA A 1 101 ? 3.126 3.868 -6.674 1.00 97.50 101 ALA A O 1
ATOM 739 N N . TRP A 1 102 ? 4.786 4.596 -8.001 1.00 96.94 102 TRP A N 1
ATOM 740 C CA . TRP A 1 102 ? 5.193 5.662 -7.081 1.00 96.94 102 TRP A CA 1
ATOM 741 C C . TRP A 1 102 ? 4.087 6.703 -6.891 1.00 96.94 102 TRP A C 1
ATOM 743 O O . TRP A 1 102 ? 3.799 7.112 -5.762 1.00 96.94 102 TRP A O 1
ATOM 753 N N . ALA A 1 103 ? 3.415 7.095 -7.974 1.00 94.00 103 ALA A N 1
ATOM 754 C CA . ALA A 1 103 ? 2.328 8.063 -7.922 1.00 94.00 103 ALA A CA 1
ATOM 755 C C . ALA A 1 103 ? 1.153 7.586 -7.050 1.00 94.00 103 ALA A C 1
ATOM 757 O O . ALA A 1 103 ? 0.588 8.393 -6.310 1.00 94.00 103 ALA A O 1
ATOM 758 N N . PHE A 1 104 ? 0.801 6.295 -7.075 1.00 93.69 104 PHE A N 1
ATOM 759 C CA . PHE A 1 104 ? -0.238 5.742 -6.194 1.00 93.69 104 PHE A CA 1
ATOM 760 C C . PHE A 1 104 ? 0.202 5.657 -4.728 1.00 93.69 104 PHE A C 1
ATOM 762 O O . PHE A 1 104 ? -0.626 5.815 -3.829 1.00 93.69 104 PHE A O 1
ATOM 769 N N . TYR A 1 105 ? 1.489 5.445 -4.461 1.00 96.31 105 TYR A N 1
ATOM 770 C CA . TYR A 1 105 ? 1.998 5.397 -3.093 1.00 96.31 105 TYR A CA 1
ATOM 771 C C . TYR A 1 105 ? 2.117 6.790 -2.455 1.00 96.31 105 TYR A C 1
ATOM 773 O O . TYR A 1 105 ? 1.603 7.036 -1.358 1.00 96.31 105 TYR A O 1
ATOM 781 N N . HIS A 1 106 ? 2.821 7.692 -3.143 1.00 94.25 106 HIS A N 1
ATOM 782 C CA . HIS A 1 106 ? 3.170 9.017 -2.643 1.00 94.25 106 HIS A CA 1
ATOM 783 C C . HIS A 1 106 ? 2.042 10.026 -2.874 1.00 94.25 106 HIS A C 1
ATOM 785 O O . HIS A 1 106 ? 1.718 10.812 -1.988 1.00 94.25 106 HIS A O 1
ATOM 791 N N . GLY A 1 107 ? 1.409 9.997 -4.049 1.00 87.75 107 GLY A N 1
ATOM 792 C CA . GLY A 1 107 ? 0.424 10.994 -4.466 1.00 87.75 107 GLY A CA 1
ATOM 793 C C . GLY A 1 107 ? 1.023 12.388 -4.699 1.00 87.75 107 GLY A C 1
ATOM 794 O O . GLY A 1 107 ? 2.178 12.668 -4.387 1.00 87.75 107 GLY A O 1
ATOM 795 N N . SER A 1 108 ? 0.221 13.303 -5.246 1.00 81.38 108 SER A N 1
ATOM 796 C CA . SER A 1 108 ? 0.585 14.727 -5.363 1.00 81.38 108 SER A CA 1
ATOM 797 C C . SER A 1 108 ? 0.385 15.504 -4.055 1.00 81.38 108 SER A C 1
ATOM 799 O O . SER A 1 108 ? 0.990 16.552 -3.854 1.00 81.38 108 SER A O 1
ATOM 801 N N . ALA A 1 109 ? -0.456 14.977 -3.161 1.00 79.69 109 ALA A N 1
ATOM 802 C CA . ALA A 1 109 ? -0.693 15.473 -1.812 1.00 79.69 109 ALA A CA 1
ATOM 803 C C . ALA A 1 109 ? -0.644 14.278 -0.837 1.00 79.69 109 ALA A C 1
ATOM 805 O O . ALA A 1 109 ? -1.667 13.622 -0.614 1.00 79.69 109 ALA A O 1
ATOM 806 N N . PRO A 1 110 ? 0.527 13.960 -0.256 1.00 76.94 110 PRO A N 1
ATOM 807 C CA . PRO A 1 110 ? 0.758 12.676 0.411 1.00 76.94 110 PRO A CA 1
ATOM 808 C C . PRO A 1 110 ? -0.067 12.461 1.685 1.00 76.94 110 PRO A C 1
ATOM 810 O O . PRO A 1 110 ? -0.209 11.328 2.142 1.00 76.94 110 PRO A O 1
ATOM 813 N N . GLY A 1 111 ? -0.656 13.523 2.249 1.00 79.44 111 GLY A N 1
ATOM 814 C CA . GLY A 1 111 ? -1.382 13.510 3.526 1.00 79.44 111 GLY A CA 1
ATOM 815 C C . GLY A 1 111 ? -2.558 12.528 3.613 1.00 79.44 111 GLY A C 1
ATOM 816 O O . GLY A 1 111 ? -2.958 12.153 4.719 1.00 79.44 111 GLY A O 1
ATOM 817 N N . CYS A 1 112 ? -3.089 12.088 2.470 1.00 77.69 112 CYS A N 1
ATOM 818 C CA . CYS A 1 112 ? -4.233 11.181 2.378 1.00 77.69 112 CYS A CA 1
ATOM 819 C C . CYS A 1 112 ? -3.908 9.835 1.709 1.00 77.69 112 CYS A C 1
ATOM 821 O O . CYS A 1 112 ? -4.841 9.108 1.386 1.00 77.69 112 CYS A O 1
ATOM 823 N N . GLY A 1 113 ? -2.629 9.481 1.528 1.00 87.94 113 GLY A N 1
ATOM 824 C CA . GLY A 1 113 ? -2.208 8.212 0.920 1.00 87.94 113 GLY A CA 1
ATOM 825 C C . GLY A 1 113 ? -1.367 7.308 1.836 1.00 87.94 113 GLY A C 1
ATOM 826 O O . GLY A 1 113 ? -1.124 7.647 3.002 1.00 87.94 113 GLY A O 1
ATOM 827 N N . PRO A 1 114 ? -0.893 6.164 1.309 1.00 96.12 114 PRO A N 1
ATOM 828 C CA . PRO A 1 114 ? 0.004 5.244 2.011 1.00 96.12 114 PRO A CA 1
ATOM 829 C C . PRO A 1 114 ? 1.243 5.906 2.629 1.00 96.12 114 PRO A C 1
ATOM 831 O O . PRO A 1 114 ? 1.588 5.599 3.772 1.00 96.12 114 PRO A O 1
ATOM 834 N N . PHE A 1 115 ? 1.849 6.878 1.941 1.00 97.06 115 PHE A N 1
ATOM 835 C CA . PHE A 1 115 ? 2.997 7.634 2.454 1.00 97.06 115 PHE A CA 1
ATOM 836 C C . PHE A 1 115 ? 2.730 8.277 3.828 1.00 97.06 115 PHE A C 1
ATOM 838 O O . PHE A 1 115 ? 3.548 8.182 4.746 1.00 97.06 115 PHE A O 1
ATOM 845 N N . ALA A 1 116 ? 1.557 8.893 4.021 1.00 96.06 116 ALA A N 1
ATOM 846 C CA . ALA A 1 116 ? 1.192 9.479 5.311 1.00 96.06 116 ALA A CA 1
ATOM 847 C C . ALA A 1 116 ? 0.909 8.422 6.385 1.00 96.06 116 ALA A C 1
ATOM 849 O O . ALA A 1 116 ? 1.125 8.687 7.571 1.00 96.06 116 ALA A O 1
ATOM 850 N N . THR A 1 117 ? 0.435 7.231 6.004 1.00 97.06 117 THR A N 1
ATOM 851 C CA . THR A 1 117 ? 0.333 6.100 6.935 1.00 97.06 117 THR A CA 1
ATOM 852 C C . THR A 1 117 ? 1.723 5.724 7.441 1.00 97.06 117 THR A C 1
ATOM 854 O O . THR A 1 117 ? 1.902 5.656 8.656 1.00 97.06 117 THR A O 1
ATOM 857 N N . ALA A 1 118 ? 2.711 5.577 6.555 1.00 98.19 118 ALA A N 1
ATOM 858 C CA . ALA A 1 118 ? 4.092 5.284 6.936 1.00 98.19 118 ALA A CA 1
ATOM 859 C C . ALA A 1 118 ? 4.662 6.327 7.908 1.00 98.19 118 ALA A C 1
ATOM 861 O O . ALA A 1 118 ? 5.115 5.953 8.987 1.00 98.19 118 ALA A O 1
ATOM 862 N N . ASN A 1 119 ? 4.534 7.629 7.622 1.00 97.81 119 ASN A N 1
ATOM 863 C CA . ASN A 1 119 ? 5.012 8.678 8.539 1.00 97.81 119 ASN A CA 1
ATOM 864 C C . ASN A 1 119 ? 4.325 8.625 9.914 1.00 97.81 119 ASN A C 1
ATOM 866 O O . ASN A 1 119 ? 4.970 8.814 10.946 1.00 97.81 119 ASN A O 1
ATOM 870 N N . LYS A 1 120 ? 3.017 8.333 9.968 1.00 97.00 120 LYS A N 1
ATOM 871 C CA . LYS A 1 120 ? 2.305 8.167 11.248 1.00 97.00 120 LYS A CA 1
ATOM 872 C C . LYS A 1 120 ? 2.843 6.975 12.038 1.00 97.00 120 LYS A C 1
ATOM 874 O O . LYS A 1 120 ? 3.031 7.093 13.245 1.00 97.00 120 LYS A O 1
ATOM 879 N N . ARG A 1 121 ? 3.112 5.846 11.376 1.00 98.19 121 ARG A N 1
ATOM 880 C CA . ARG A 1 121 ? 3.680 4.655 12.025 1.00 98.19 121 ARG A CA 1
ATOM 881 C C . ARG A 1 121 ? 5.126 4.867 12.447 1.00 98.19 121 ARG A C 1
ATOM 883 O O . ARG A 1 121 ? 5.485 4.485 13.553 1.00 98.19 121 ARG A O 1
ATOM 890 N N . ALA A 1 122 ? 5.913 5.594 11.667 1.00 98.38 122 ALA A N 1
ATOM 891 C CA . ALA A 1 122 ? 7.262 5.954 12.067 1.00 98.38 122 ALA A CA 1
ATOM 892 C C . ALA A 1 122 ? 7.295 6.750 13.376 1.00 98.38 122 ALA A C 1
ATOM 894 O O . ALA A 1 122 ? 8.091 6.425 14.257 1.00 98.38 122 ALA A O 1
ATOM 895 N N . LYS A 1 123 ? 6.376 7.711 13.551 1.00 98.06 123 LYS A N 1
ATOM 896 C CA . LYS A 1 123 ? 6.202 8.447 14.818 1.00 98.06 123 LYS A CA 1
ATOM 897 C C . LYS A 1 123 ? 5.811 7.530 15.977 1.00 98.06 123 LYS A C 1
ATOM 899 O O . LYS A 1 123 ? 6.343 7.680 17.070 1.00 98.06 123 LYS A O 1
ATOM 904 N N . ASP A 1 124 ? 4.915 6.572 15.739 1.00 97.75 124 ASP A N 1
ATOM 905 C CA . ASP A 1 124 ? 4.486 5.605 16.758 1.00 97.75 124 ASP A CA 1
ATOM 906 C C . ASP A 1 124 ? 5.621 4.672 17.226 1.00 97.75 124 ASP A C 1
ATOM 908 O O . ASP A 1 124 ? 5.616 4.254 18.381 1.00 97.75 124 ASP A O 1
ATOM 912 N N . PHE A 1 125 ? 6.561 4.326 16.339 1.00 98.19 125 PHE A N 1
ATOM 913 C CA . PHE A 1 125 ? 7.594 3.306 16.580 1.00 98.19 125 PHE A CA 1
ATOM 914 C C . PHE A 1 125 ? 9.016 3.864 16.724 1.00 98.19 125 PHE A C 1
ATOM 916 O O . PHE A 1 125 ? 9.954 3.087 16.878 1.00 98.19 125 PHE A O 1
ATOM 923 N N . GLY A 1 126 ? 9.205 5.184 16.638 1.00 97.94 126 GLY A N 1
ATOM 924 C CA . GLY A 1 126 ? 10.539 5.791 16.662 1.00 97.94 126 GLY A CA 1
ATOM 925 C C . GLY A 1 126 ? 11.403 5.394 15.460 1.00 97.94 126 GLY A C 1
ATOM 926 O O . GLY A 1 126 ? 12.608 5.228 15.596 1.00 97.94 126 GLY A O 1
A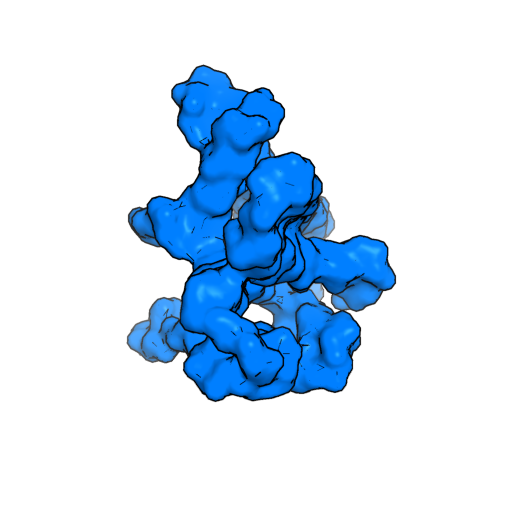TOM 927 N N . THR A 1 127 ? 10.789 5.216 14.287 1.00 98.31 127 THR A N 1
ATOM 928 C CA . THR A 1 127 ? 11.471 4.827 13.031 1.00 98.31 127 THR A CA 1
ATOM 929 C C . THR A 1 127 ? 11.452 5.958 12.003 1.00 98.31 127 THR A C 1
ATOM 931 O O . THR A 1 127 ? 11.238 5.746 10.809 1.00 98.31 127 THR A O 1
ATOM 934 N N . LEU A 1 128 ? 11.625 7.183 12.497 1.00 98.38 128 LEU A N 1
ATOM 935 C CA . LEU A 1 128 ? 11.776 8.382 11.679 1.00 98.38 128 LEU A CA 1
ATOM 936 C C . LEU A 1 128 ? 13.214 8.487 11.171 1.00 98.38 128 LEU A C 1
ATOM 938 O O . LEU A 1 128 ? 14.151 8.085 11.864 1.00 98.38 128 LEU A O 1
ATOM 942 N N . GLY A 1 129 ? 13.363 9.027 9.968 1.00 97.69 129 GLY A N 1
ATOM 943 C CA . GLY A 1 129 ? 14.640 9.408 9.395 1.00 97.69 129 GLY A CA 1
ATOM 944 C C . GLY A 1 129 ? 15.243 10.622 10.093 1.00 97.69 129 GLY A C 1
ATOM 945 O O . GLY A 1 129 ? 14.723 11.145 11.086 1.00 97.69 129 GLY A O 1
ATOM 946 N N . SER A 1 130 ? 16.372 11.086 9.565 1.00 97.19 130 SER A N 1
ATOM 947 C CA . SER A 1 130 ? 17.137 12.182 10.173 1.00 97.19 130 SER A CA 1
ATOM 948 C C . SER A 1 130 ? 16.407 13.526 10.175 1.00 97.19 130 SER A C 1
ATOM 950 O O . SER A 1 130 ? 16.763 14.401 10.961 1.00 97.19 130 SER A O 1
ATOM 952 N N . ASP A 1 131 ? 15.401 13.701 9.315 1.00 96.25 131 ASP A N 1
ATOM 953 C CA . ASP A 1 131 ? 14.567 14.907 9.271 1.00 96.25 131 ASP A CA 1
ATOM 954 C C . ASP A 1 131 ? 13.543 14.979 10.423 1.00 96.25 131 ASP A C 1
ATOM 956 O O . ASP A 1 131 ? 12.928 16.021 10.637 1.00 96.25 131 ASP A O 1
ATOM 960 N N . GLY A 1 132 ? 13.369 13.889 11.182 1.00 95.94 132 GLY A N 1
ATOM 961 C CA . GLY A 1 132 ? 12.402 13.795 12.275 1.00 95.94 132 GLY A CA 1
ATOM 962 C C . GLY A 1 132 ? 10.936 13.753 11.825 1.00 95.94 132 GLY A C 1
ATOM 963 O O . GLY A 1 132 ? 10.037 13.825 12.667 1.00 95.94 132 GLY A O 1
ATOM 964 N N . GLU A 1 133 ? 10.663 13.618 10.527 1.00 94.56 133 GLU A N 1
ATOM 965 C CA . GLU A 1 133 ? 9.311 13.657 9.961 1.00 94.56 133 GLU A CA 1
ATOM 966 C C . GLU A 1 133 ? 9.003 12.470 9.050 1.00 94.56 133 GLU A C 1
ATOM 968 O O . GLU A 1 133 ? 7.897 11.911 9.126 1.00 94.56 133 GLU A O 1
ATOM 973 N N . THR A 1 134 ? 9.960 12.080 8.213 1.00 97.19 134 THR A N 1
ATOM 974 C CA . THR A 1 134 ? 9.804 11.035 7.208 1.00 97.19 134 THR A CA 1
ATOM 975 C C . THR A 1 134 ? 10.078 9.669 7.817 1.00 97.19 134 THR A C 1
ATOM 977 O O . THR A 1 134 ? 10.991 9.479 8.614 1.00 97.19 134 THR A O 1
ATOM 980 N N . ALA A 1 135 ? 9.264 8.677 7.473 1.00 98.56 135 ALA A N 1
ATOM 981 C CA . ALA A 1 135 ? 9.515 7.300 7.863 1.00 98.56 135 ALA A CA 1
ATOM 982 C C . ALA A 1 135 ? 10.784 6.762 7.190 1.00 98.56 135 ALA A C 1
ATOM 984 O O . ALA A 1 135 ? 10.915 6.879 5.974 1.00 98.56 135 ALA A O 1
ATOM 985 N N . LEU A 1 136 ? 11.623 6.023 7.921 1.00 98.75 136 LEU A N 1
ATOM 986 C CA . LEU A 1 136 ? 12.710 5.235 7.315 1.00 98.75 136 LEU A CA 1
ATOM 987 C C . LEU A 1 136 ? 12.182 4.275 6.231 1.00 98.75 136 LEU A C 1
ATOM 989 O O . LEU A 1 136 ? 12.857 3.993 5.247 1.00 98.75 136 LEU A O 1
ATOM 993 N N . ALA A 1 137 ? 10.942 3.793 6.382 1.00 98.56 137 ALA A N 1
ATOM 994 C CA . ALA A 1 137 ? 10.270 3.006 5.352 1.00 98.56 137 ALA A CA 1
ATOM 995 C C . ALA A 1 137 ? 9.966 3.816 4.077 1.00 98.56 137 ALA A C 1
ATOM 997 O O . ALA A 1 137 ? 10.091 3.279 2.984 1.00 98.56 137 ALA A O 1
ATOM 998 N N . ASN A 1 138 ? 9.609 5.097 4.198 1.00 98.50 138 ASN A N 1
ATOM 999 C CA . ASN A 1 138 ? 9.403 5.971 3.041 1.00 98.50 138 ASN A CA 1
ATOM 1000 C C . ASN A 1 138 ? 10.724 6.298 2.343 1.00 98.50 138 ASN A C 1
ATOM 1002 O O . ASN A 1 138 ? 10.771 6.288 1.117 1.00 98.50 138 ASN A O 1
ATOM 1006 N N . GLU A 1 139 ? 11.787 6.558 3.105 1.00 98.62 139 GLU A N 1
ATOM 1007 C CA . GLU A 1 139 ? 13.122 6.814 2.551 1.00 98.62 139 GLU A CA 1
ATOM 1008 C C . GLU A 1 139 ? 13.645 5.602 1.775 1.00 98.62 139 GLU A C 1
ATOM 1010 O O . GLU A 1 139 ? 14.061 5.735 0.625 1.00 98.62 139 GLU A O 1
ATOM 1015 N N . GLY A 1 140 ? 13.559 4.409 2.368 1.00 98.75 140 GLY A N 1
ATOM 1016 C CA . GLY A 1 140 ? 13.985 3.177 1.709 1.00 98.75 140 GLY A CA 1
ATOM 1017 C C . GLY A 1 140 ? 13.120 2.807 0.502 1.00 98.75 140 GLY A C 1
ATOM 1018 O O . GLY A 1 140 ? 13.646 2.392 -0.528 1.00 98.75 140 GLY A O 1
ATOM 1019 N N . LEU A 1 141 ? 11.803 3.031 0.572 1.00 98.69 141 LEU A N 1
ATOM 1020 C CA . LEU A 1 141 ? 10.934 2.856 -0.591 1.00 98.69 141 LEU A CA 1
ATOM 1021 C C . LEU A 1 141 ? 11.302 3.829 -1.716 1.00 98.69 141 LEU A C 1
ATOM 1023 O O . LEU A 1 141 ? 11.382 3.409 -2.863 1.00 98.69 141 LEU A O 1
ATOM 1027 N N . LEU A 1 142 ? 11.546 5.107 -1.413 1.00 98.56 142 LEU A N 1
ATOM 1028 C CA . LEU A 1 142 ? 11.970 6.085 -2.417 1.00 98.56 142 LEU A CA 1
ATOM 1029 C C . LEU A 1 142 ? 13.305 5.684 -3.059 1.00 98.56 142 LEU A C 1
ATOM 1031 O O . LEU A 1 142 ? 13.432 5.776 -4.278 1.00 98.56 142 LEU A O 1
ATOM 1035 N N . ALA A 1 143 ? 14.269 5.207 -2.268 1.00 98.75 143 ALA A N 1
ATOM 1036 C CA . ALA A 1 143 ? 15.531 4.689 -2.791 1.00 98.75 143 ALA A CA 1
ATOM 1037 C C . ALA A 1 143 ? 15.295 3.525 -3.767 1.00 98.75 143 ALA A C 1
ATOM 1039 O O . ALA A 1 143 ? 15.763 3.584 -4.902 1.00 98.75 143 ALA A O 1
ATOM 1040 N N . ALA A 1 144 ? 14.469 2.544 -3.388 1.00 98.81 144 ALA A N 1
ATOM 1041 C CA . ALA A 1 144 ? 14.097 1.437 -4.267 1.00 98.81 144 ALA A CA 1
ATOM 1042 C C . ALA A 1 144 ? 13.388 1.919 -5.547 1.00 98.81 144 ALA A C 1
ATOM 1044 O O . ALA A 1 144 ? 13.681 1.436 -6.639 1.00 98.81 144 ALA A O 1
ATOM 1045 N N . MET A 1 145 ? 12.493 2.909 -5.450 1.00 98.75 145 MET A N 1
ATOM 1046 C CA . MET A 1 145 ? 11.832 3.491 -6.625 1.00 98.75 145 MET A CA 1
ATOM 1047 C C . MET A 1 145 ? 12.815 4.211 -7.556 1.00 98.75 145 MET A C 1
ATOM 1049 O O . MET A 1 145 ? 12.648 4.150 -8.773 1.00 98.75 145 MET A O 1
ATOM 1053 N N . ILE A 1 146 ? 13.846 4.868 -7.023 1.00 98.81 146 ILE A N 1
ATOM 1054 C CA . ILE A 1 146 ? 14.906 5.494 -7.826 1.00 98.81 146 ILE A CA 1
ATOM 1055 C C . ILE A 1 146 ? 15.756 4.423 -8.518 1.00 98.81 146 ILE A C 1
ATOM 1057 O O . ILE A 1 146 ? 15.950 4.493 -9.730 1.00 98.81 146 ILE A O 1
ATOM 1061 N N . GLU A 1 147 ? 16.204 3.411 -7.775 1.00 98.81 147 GLU A N 1
ATOM 1062 C CA . GLU A 1 147 ? 17.032 2.320 -8.301 1.00 98.81 147 GLU A CA 1
ATOM 1063 C C . GLU A 1 147 ? 16.308 1.530 -9.395 1.00 98.81 147 GLU A C 1
ATOM 1065 O O . GLU A 1 147 ? 16.875 1.280 -10.457 1.00 98.81 147 GLU A O 1
ATOM 1070 N N . GLY A 1 148 ? 15.037 1.181 -9.184 1.00 98.81 148 GLY A N 1
ATOM 1071 C CA . GLY A 1 148 ? 14.263 0.450 -10.183 1.00 98.81 148 GLY A CA 1
ATOM 1072 C C . GLY A 1 148 ? 13.955 1.280 -11.427 1.00 98.81 148 GLY A C 1
ATOM 1073 O O . GLY A 1 148 ? 13.999 0.743 -12.531 1.00 98.81 148 GLY A O 1
ATOM 1074 N N . ARG A 1 149 ? 13.738 2.596 -11.293 1.00 98.62 149 ARG A N 1
ATOM 1075 C CA . ARG A 1 149 ? 13.625 3.494 -12.453 1.00 98.62 149 ARG A CA 1
ATOM 1076 C C . ARG A 1 149 ? 14.914 3.460 -13.271 1.00 98.62 149 ARG A C 1
ATOM 1078 O O . ARG A 1 149 ? 14.856 3.293 -14.486 1.00 98.62 149 ARG A O 1
ATOM 1085 N N . ASP A 1 150 ? 16.059 3.619 -12.614 1.00 98.69 150 ASP A N 1
ATOM 1086 C CA . ASP A 1 150 ? 17.357 3.667 -13.290 1.00 98.69 150 ASP A CA 1
ATOM 1087 C C . ASP A 1 150 ? 17.686 2.326 -13.961 1.00 98.69 150 ASP A C 1
ATOM 1089 O O . ASP A 1 150 ? 18.133 2.313 -15.109 1.00 98.69 150 ASP A O 1
ATOM 1093 N N . ALA A 1 151 ? 17.365 1.205 -13.308 1.00 98.81 151 ALA A N 1
ATOM 1094 C CA . ALA A 1 151 ? 17.472 -0.128 -13.892 1.00 98.81 151 ALA A CA 1
ATOM 1095 C C . ALA A 1 151 ? 16.589 -0.278 -15.143 1.00 98.81 151 ALA A C 1
ATOM 1097 O O . ALA A 1 151 ? 17.076 -0.668 -16.204 1.00 98.81 151 ALA A O 1
ATOM 1098 N N . LEU A 1 152 ? 15.311 0.109 -15.072 1.00 98.75 152 LEU A N 1
ATOM 1099 C CA . LEU A 1 152 ? 14.392 0.022 -16.211 1.00 98.75 152 LEU A CA 1
ATOM 1100 C C . LEU A 1 152 ? 14.822 0.912 -17.386 1.00 98.75 152 LEU A C 1
ATOM 1102 O O . LEU A 1 152 ? 14.718 0.489 -18.535 1.00 98.75 152 LEU A O 1
ATOM 1106 N N . LEU A 1 153 ? 15.344 2.113 -17.125 1.00 98.06 153 LEU A N 1
ATOM 1107 C CA . LEU A 1 153 ? 15.883 2.989 -18.174 1.00 98.06 153 LEU A CA 1
ATOM 1108 C C . LEU A 1 153 ? 17.164 2.429 -18.815 1.00 98.06 153 LEU A C 1
ATOM 1110 O O . LEU A 1 153 ? 17.448 2.731 -19.974 1.00 98.06 153 LEU A O 1
ATOM 1114 N N . ALA A 1 154 ? 17.918 1.605 -18.086 1.00 98.25 154 ALA A N 1
ATOM 1115 C CA . ALA A 1 154 ? 19.084 0.887 -18.595 1.00 98.25 154 ALA A CA 1
ATOM 1116 C C . ALA A 1 154 ? 18.738 -0.457 -19.271 1.00 98.25 154 ALA A C 1
ATOM 1118 O O . ALA A 1 154 ? 19.636 -1.112 -19.800 1.00 98.25 154 ALA A O 1
ATOM 1119 N N . GLY A 1 155 ? 17.466 -0.875 -19.267 1.00 97.88 155 GLY A N 1
ATOM 1120 C CA . GLY A 1 155 ? 17.049 -2.195 -19.751 1.00 97.88 155 GLY A CA 1
ATOM 1121 C C . GLY A 1 155 ? 17.427 -3.354 -18.818 1.00 97.88 155 GLY A C 1
ATOM 1122 O O . GLY A 1 155 ? 17.477 -4.502 -19.256 1.00 97.88 155 GLY A O 1
ATOM 1123 N N . ASP A 1 156 ? 17.724 -3.071 -17.549 1.00 98.44 156 ASP A N 1
ATOM 1124 C CA . ASP A 1 156 ? 18.118 -4.053 -16.538 1.00 98.44 156 ASP A CA 1
ATOM 1125 C C . ASP A 1 156 ? 16.893 -4.603 -15.789 1.00 98.44 156 ASP A C 1
ATOM 1127 O O . ASP A 1 156 ? 16.444 -4.071 -14.770 1.00 98.44 156 ASP A O 1
ATOM 1131 N N . GLU A 1 157 ? 16.347 -5.706 -16.302 1.00 98.12 157 GLU A N 1
ATOM 1132 C CA . GLU A 1 157 ? 15.227 -6.416 -15.675 1.00 98.12 157 GLU A CA 1
ATOM 1133 C C . GLU A 1 157 ? 15.584 -6.953 -14.277 1.00 98.12 157 GLU A C 1
ATOM 1135 O O . GLU A 1 157 ? 14.780 -6.854 -13.347 1.00 98.12 157 GLU A O 1
ATOM 1140 N N . ALA A 1 158 ? 16.794 -7.486 -14.087 1.00 98.44 158 ALA A N 1
ATOM 1141 C CA . ALA A 1 158 ? 17.204 -8.070 -12.809 1.00 98.44 158 ALA A CA 1
ATOM 1142 C C . ALA A 1 158 ? 17.332 -7.000 -11.711 1.00 98.44 158 ALA A C 1
ATOM 1144 O O . ALA A 1 158 ? 16.927 -7.227 -10.560 1.00 98.44 158 ALA A O 1
ATOM 1145 N N . GLY A 1 159 ? 17.839 -5.820 -12.072 1.00 98.62 159 GLY A N 1
ATOM 1146 C CA . GLY A 1 159 ? 17.834 -4.635 -11.219 1.00 98.62 159 GLY A CA 1
ATOM 1147 C C . GLY A 1 159 ? 16.415 -4.208 -10.837 1.00 98.62 159 GLY A C 1
ATOM 1148 O O . GLY A 1 159 ? 16.131 -4.011 -9.654 1.00 98.62 159 GLY A O 1
ATOM 1149 N N . ALA A 1 160 ? 15.485 -4.168 -11.796 1.00 98.62 160 ALA A N 1
ATOM 1150 C CA . ALA A 1 160 ? 14.085 -3.819 -11.538 1.00 98.62 160 ALA A CA 1
ATOM 1151 C C . ALA A 1 160 ? 13.371 -4.822 -10.609 1.00 98.62 160 ALA A C 1
ATOM 1153 O O . ALA A 1 160 ? 12.606 -4.424 -9.722 1.00 98.62 160 ALA A O 1
ATOM 1154 N N . ILE A 1 161 ? 13.647 -6.123 -10.755 1.00 98.56 161 ILE A N 1
ATOM 1155 C CA . ILE A 1 161 ? 13.137 -7.168 -9.850 1.00 98.56 161 ILE A CA 1
ATOM 1156 C C . ILE A 1 161 ? 13.670 -6.945 -8.429 1.00 98.56 161 ILE A C 1
ATOM 1158 O O . ILE A 1 161 ? 12.910 -6.999 -7.458 1.00 98.56 161 ILE A O 1
ATOM 1162 N N . SER A 1 162 ? 14.967 -6.663 -8.295 1.00 98.62 162 SER A N 1
ATOM 1163 C CA . SER A 1 162 ? 15.603 -6.412 -6.995 1.00 98.62 162 SER A CA 1
ATOM 1164 C C . SER A 1 162 ? 15.001 -5.185 -6.305 1.00 98.62 162 SER A C 1
ATOM 1166 O O . SER A 1 162 ? 14.598 -5.269 -5.142 1.00 98.62 162 SER A O 1
ATOM 1168 N N . ALA A 1 163 ? 14.828 -4.092 -7.048 1.00 98.75 163 ALA A N 1
ATOM 1169 C CA . ALA A 1 163 ? 14.174 -2.879 -6.571 1.00 98.75 163 ALA A CA 1
ATOM 1170 C C . ALA A 1 163 ? 12.709 -3.119 -6.165 1.00 98.75 163 ALA A C 1
ATOM 1172 O O . ALA A 1 163 ? 12.254 -2.604 -5.145 1.00 98.75 163 ALA A O 1
ATOM 1173 N N . THR A 1 164 ? 11.969 -3.954 -6.905 1.00 98.56 164 THR A N 1
ATOM 1174 C CA . THR A 1 164 ? 10.579 -4.307 -6.556 1.00 98.56 164 THR A CA 1
ATOM 1175 C C . THR A 1 164 ? 10.506 -5.011 -5.202 1.00 98.56 164 THR A C 1
ATOM 1177 O O . THR A 1 164 ? 9.639 -4.699 -4.383 1.00 98.56 164 THR A O 1
ATOM 1180 N N . ASN A 1 165 ? 11.428 -5.937 -4.932 1.00 97.38 165 ASN A N 1
ATOM 1181 C CA . ASN A 1 165 ? 11.469 -6.655 -3.658 1.00 97.38 165 ASN A CA 1
ATOM 1182 C C . ASN A 1 165 ? 11.746 -5.712 -2.477 1.00 97.38 165 ASN A C 1
ATOM 1184 O O . ASN A 1 165 ? 11.082 -5.816 -1.442 1.00 97.38 165 ASN A O 1
ATOM 1188 N N . GLU A 1 166 ? 12.676 -4.767 -2.633 1.00 98.38 166 GLU A N 1
ATOM 1189 C CA . GLU A 1 166 ? 12.949 -3.754 -1.605 1.00 98.38 166 GLU A CA 1
ATOM 1190 C C . GLU A 1 166 ? 11.764 -2.791 -1.423 1.00 98.38 166 GLU A C 1
ATOM 1192 O O . GLU A 1 166 ? 11.356 -2.519 -0.289 1.00 98.38 166 GLU A O 1
ATOM 1197 N N . ALA A 1 167 ? 11.114 -2.365 -2.508 1.00 98.38 167 ALA A N 1
ATOM 1198 C CA . ALA A 1 167 ? 9.913 -1.539 -2.435 1.00 98.38 167 ALA A CA 1
ATOM 1199 C C . ALA A 1 167 ? 8.785 -2.227 -1.637 1.00 98.38 167 ALA A C 1
ATOM 1201 O O . ALA A 1 167 ? 8.243 -1.666 -0.676 1.00 98.38 167 ALA A O 1
ATOM 1202 N N . VAL A 1 168 ? 8.467 -3.483 -1.966 1.00 96.94 168 VAL A N 1
ATOM 1203 C CA . VAL A 1 168 ? 7.423 -4.259 -1.272 1.00 96.94 168 VAL A CA 1
ATOM 1204 C C . VAL A 1 168 ? 7.785 -4.512 0.194 1.00 96.94 168 VAL A C 1
ATOM 1206 O O . VAL A 1 168 ? 6.910 -4.470 1.061 1.00 96.94 168 VAL A O 1
ATOM 1209 N N . LYS A 1 169 ? 9.066 -4.703 0.517 1.00 97.69 169 LYS A N 1
ATOM 1210 C CA . LYS A 1 169 ? 9.545 -4.834 1.902 1.00 97.69 169 LYS A CA 1
ATOM 1211 C C . LYS A 1 169 ? 9.283 -3.572 2.727 1.00 97.69 169 LYS A C 1
ATOM 1213 O O . LYS A 1 169 ? 8.834 -3.678 3.869 1.00 97.69 169 LYS A O 1
ATOM 1218 N N . HIS A 1 170 ? 9.492 -2.380 2.176 1.00 98.50 170 HIS A N 1
ATOM 1219 C CA . HIS A 1 170 ? 9.197 -1.130 2.886 1.00 98.50 170 HIS A CA 1
ATOM 1220 C C . HIS A 1 170 ? 7.693 -0.875 3.069 1.00 98.50 170 HIS A C 1
ATOM 1222 O O . HIS A 1 170 ? 7.259 -0.414 4.135 1.00 98.50 170 HIS A O 1
ATOM 1228 N N . VAL A 1 171 ? 6.876 -1.264 2.086 1.00 97.94 171 VAL A N 1
ATOM 1229 C CA . VAL A 1 171 ? 5.413 -1.327 2.238 1.00 97.94 171 VAL A CA 1
ATOM 1230 C C . VAL A 1 171 ? 5.038 -2.286 3.372 1.00 97.94 171 VAL A C 1
ATOM 1232 O O . VAL A 1 171 ? 4.277 -1.915 4.269 1.00 97.94 171 VAL A O 1
ATOM 1235 N N . PHE A 1 172 ? 5.616 -3.488 3.392 1.00 98.00 172 PHE A N 1
ATOM 1236 C CA . PHE A 1 172 ? 5.367 -4.479 4.436 1.00 98.00 172 PHE A CA 1
ATOM 1237 C C . PHE A 1 172 ? 5.700 -3.939 5.832 1.00 98.00 172 PHE A C 1
ATOM 1239 O O . PHE A 1 172 ? 4.872 -4.054 6.735 1.00 98.00 172 PHE A O 1
ATOM 1246 N N . ILE A 1 173 ? 6.859 -3.294 6.013 1.00 98.44 173 ILE A N 1
ATOM 1247 C CA . ILE A 1 173 ? 7.265 -2.691 7.296 1.00 98.44 173 ILE A CA 1
ATOM 1248 C C . ILE A 1 173 ? 6.196 -1.716 7.805 1.00 98.44 173 ILE A C 1
ATOM 1250 O O . ILE A 1 173 ? 5.786 -1.799 8.965 1.00 98.44 173 ILE A O 1
ATOM 1254 N N . THR A 1 174 ? 5.699 -0.837 6.931 1.00 98.50 174 THR A N 1
ATOM 1255 C CA . THR A 1 174 ? 4.664 0.150 7.276 1.00 98.50 174 THR A CA 1
ATOM 1256 C C . THR A 1 174 ? 3.406 -0.518 7.832 1.00 98.50 174 THR A C 1
ATOM 1258 O O . THR A 1 174 ? 2.879 -0.122 8.877 1.00 98.50 174 THR A O 1
ATOM 1261 N N . TYR A 1 175 ? 2.909 -1.547 7.148 1.00 98.50 175 TYR A N 1
ATOM 1262 C CA . TYR A 1 175 ? 1.647 -2.188 7.516 1.00 98.50 175 TYR A CA 1
ATOM 1263 C C . TYR A 1 175 ? 1.793 -3.238 8.617 1.00 98.50 175 TYR A C 1
ATOM 1265 O O . TYR A 1 175 ? 0.845 -3.449 9.377 1.00 98.50 175 TYR A O 1
ATOM 1273 N N . ALA A 1 176 ? 2.985 -3.803 8.802 1.00 98.50 176 ALA A N 1
ATOM 1274 C CA . ALA A 1 176 ? 3.328 -4.569 9.993 1.00 98.50 176 ALA A CA 1
ATOM 1275 C C . ALA A 1 176 ? 3.287 -3.671 11.239 1.00 98.50 176 ALA A C 1
ATOM 1277 O O . ALA A 1 176 ? 2.590 -3.993 12.202 1.00 98.50 176 ALA A O 1
ATOM 1278 N N . GLN A 1 177 ? 3.929 -2.496 11.199 1.00 98.62 177 GLN A N 1
ATOM 1279 C CA . GLN A 1 177 ? 3.853 -1.510 12.283 1.00 98.62 177 GLN A CA 1
ATOM 1280 C C . GLN A 1 177 ? 2.410 -1.066 12.553 1.00 98.62 177 GLN A C 1
ATOM 1282 O O . GLN A 1 177 ? 1.984 -0.995 13.707 1.00 98.62 177 GLN A O 1
ATOM 1287 N N . ALA A 1 178 ? 1.623 -0.803 11.506 1.00 98.38 178 ALA A N 1
ATOM 1288 C CA . ALA A 1 178 ? 0.213 -0.456 11.666 1.00 98.38 178 ALA A CA 1
ATOM 1289 C C . ALA A 1 178 ? -0.585 -1.567 12.354 1.00 98.38 178 ALA A C 1
ATOM 1291 O O . ALA A 1 178 ? -1.287 -1.295 13.326 1.00 98.38 178 ALA A O 1
ATOM 1292 N N . THR A 1 179 ? -0.424 -2.810 11.911 1.00 98.44 179 THR A N 1
ATOM 1293 C CA . THR A 1 179 ? -1.090 -3.969 12.515 1.00 98.44 179 THR A CA 1
ATOM 1294 C C . THR A 1 179 ? -0.718 -4.114 13.993 1.00 98.44 179 THR A C 1
ATOM 1296 O O . THR A 1 179 ? -1.602 -4.213 14.844 1.00 98.44 179 THR A O 1
ATOM 1299 N N . ILE A 1 180 ? 0.577 -4.035 14.322 1.00 98.56 180 ILE A N 1
ATOM 1300 C CA . ILE A 1 180 ? 1.080 -4.143 15.701 1.00 98.56 180 ILE A CA 1
ATOM 1301 C C . ILE A 1 180 ? 0.529 -3.016 16.584 1.00 98.56 180 ILE A C 1
ATOM 1303 O O . ILE A 1 180 ? 0.082 -3.274 17.702 1.00 98.56 180 ILE A O 1
ATOM 1307 N N . LYS A 1 181 ? 0.501 -1.771 16.087 1.00 98.25 181 LYS A N 1
ATOM 1308 C CA . LYS A 1 181 ? -0.034 -0.621 16.836 1.00 98.25 181 LYS A CA 1
ATOM 1309 C C . LYS A 1 181 ? -1.474 -0.855 17.271 1.00 98.25 181 LYS A C 1
ATOM 1311 O O . LYS A 1 181 ? -1.820 -0.568 18.415 1.00 98.25 181 LYS A O 1
ATOM 1316 N N . TYR A 1 182 ? -2.316 -1.326 16.355 1.00 98.44 182 TYR A N 1
ATOM 1317 C CA . TYR A 1 182 ? -3.730 -1.522 16.655 1.00 98.44 182 TYR A CA 1
ATOM 1318 C C . TYR A 1 182 ? -3.985 -2.778 17.478 1.00 98.44 182 TYR A C 1
ATOM 1320 O O . TYR A 1 182 ? -4.857 -2.736 18.336 1.00 98.44 182 TYR A O 1
ATOM 1328 N N . ALA A 1 183 ? -3.177 -3.830 17.332 1.00 98.06 183 ALA A N 1
ATOM 1329 C CA . ALA A 1 183 ? -3.211 -4.958 18.263 1.00 98.06 183 ALA A CA 1
ATOM 1330 C C . ALA A 1 183 ? -2.921 -4.510 19.710 1.00 98.06 183 ALA A C 1
ATOM 1332 O O . ALA A 1 183 ? -3.657 -4.875 20.625 1.00 98.06 183 ALA A O 1
ATOM 1333 N N . ALA A 1 184 ? -1.911 -3.65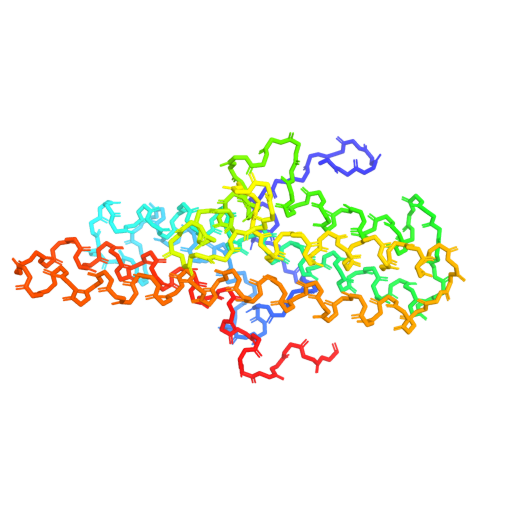5 19.914 1.00 98.31 184 ALA A N 1
ATOM 1334 C CA . ALA A 1 184 ? -1.604 -3.094 21.231 1.00 98.31 184 ALA A CA 1
ATOM 1335 C C . ALA A 1 184 ? -2.742 -2.210 21.773 1.00 98.31 184 ALA A C 1
ATOM 1337 O O . ALA A 1 184 ? -3.087 -2.308 22.946 1.00 98.31 184 ALA A O 1
ATOM 1338 N N . LYS A 1 185 ? -3.366 -1.386 20.920 1.00 98.31 185 LYS A N 1
ATOM 1339 C CA . LYS A 1 185 ? -4.516 -0.561 21.319 1.00 98.31 185 LYS A CA 1
ATOM 1340 C C . LYS A 1 185 ? -5.724 -1.389 21.748 1.00 98.31 185 LYS A C 1
ATOM 1342 O O . LYS A 1 185 ? -6.293 -1.088 22.785 1.00 98.31 185 LYS A O 1
ATOM 1347 N N . VAL A 1 186 ? -6.066 -2.444 21.003 1.00 98.56 186 VAL A N 1
ATOM 1348 C CA . VAL A 1 186 ? -7.152 -3.366 21.381 1.00 98.56 186 VAL A CA 1
ATOM 1349 C C . VAL A 1 186 ? -6.926 -3.905 22.790 1.00 98.56 186 VAL A C 1
ATOM 1351 O O . VAL A 1 186 ? -7.846 -3.907 23.598 1.00 98.56 186 VAL A O 1
ATOM 1354 N N . TYR A 1 187 ? -5.699 -4.333 23.094 1.00 98.00 187 TYR A N 1
ATOM 1355 C CA . TYR A 1 187 ? -5.354 -4.822 24.424 1.00 98.00 187 TYR A CA 1
ATOM 1356 C C . TYR A 1 187 ? -5.548 -3.740 25.501 1.00 98.00 187 TYR A C 1
ATOM 1358 O O . TYR A 1 187 ? -6.238 -3.983 26.488 1.00 98.00 187 TYR A O 1
ATOM 1366 N N . SER A 1 188 ? -5.021 -2.530 25.281 1.00 98.25 188 SER A N 1
ATOM 1367 C CA . SER A 1 188 ? -5.167 -1.414 26.226 1.00 98.25 188 SER A CA 1
ATOM 1368 C C . SER A 1 188 ? -6.620 -0.981 26.449 1.00 98.25 188 SER A C 1
ATOM 1370 O O . SER A 1 188 ? -6.996 -0.687 27.581 1.00 98.25 188 SER A O 1
ATOM 1372 N N . ASP A 1 189 ? -7.449 -0.957 25.405 1.00 98.56 189 ASP A N 1
ATOM 1373 C CA . ASP A 1 189 ? -8.863 -0.585 25.532 1.00 98.56 189 ASP A CA 1
ATOM 1374 C C . ASP A 1 189 ? -9.640 -1.629 26.344 1.00 98.56 189 ASP A C 1
ATOM 1376 O O . ASP A 1 189 ? -10.463 -1.279 27.189 1.00 98.56 189 ASP A O 1
ATOM 1380 N N . LEU A 1 190 ? -9.344 -2.918 26.140 1.00 98.19 190 LEU A N 1
ATOM 1381 C CA . LEU A 1 190 ? -9.949 -4.000 26.917 1.00 98.19 190 LEU A CA 1
ATOM 1382 C C . LEU A 1 190 ? -9.538 -3.946 28.393 1.00 98.19 190 LEU A C 1
ATOM 1384 O O . LEU A 1 190 ? -10.393 -4.143 29.255 1.00 98.19 190 LEU A O 1
ATOM 1388 N N . GLU A 1 191 ? -8.274 -3.637 28.702 1.00 98.19 191 GLU A N 1
ATOM 1389 C CA . GLU A 1 191 ? -7.824 -3.407 30.086 1.00 98.19 191 GLU A CA 1
ATOM 1390 C C . GLU A 1 191 ? -8.547 -2.221 30.740 1.00 98.19 191 GLU A C 1
ATOM 1392 O O . GLU A 1 191 ? -8.851 -2.261 31.932 1.00 98.19 191 GLU A O 1
ATOM 1397 N N . ALA A 1 192 ? -8.867 -1.188 29.958 1.00 98.25 192 ALA A N 1
ATOM 1398 C CA . ALA A 1 192 ? -9.645 -0.037 30.408 1.00 98.25 192 ALA A CA 1
ATOM 1399 C C . ALA A 1 192 ? -11.166 -0.300 30.471 1.00 98.25 192 ALA A C 1
ATOM 1401 O O . ALA A 1 192 ? -11.916 0.564 30.926 1.00 98.25 192 ALA A O 1
ATOM 1402 N N . GLY A 1 193 ? -11.635 -1.473 30.029 1.00 98.25 193 GLY A N 1
ATOM 1403 C CA . GLY A 1 193 ? -13.056 -1.826 29.952 1.00 98.25 193 GLY A CA 1
ATOM 1404 C C . GLY A 1 193 ? -13.822 -1.161 28.799 1.00 98.25 193 GLY A C 1
ATOM 1405 O O . GLY A 1 193 ? -15.049 -1.260 28.749 1.00 98.25 193 GLY A O 1
ATOM 1406 N N . ASP A 1 194 ? -13.131 -0.514 27.857 1.00 98.31 194 ASP A N 1
ATOM 1407 C CA . ASP A 1 194 ? -13.726 0.165 26.702 1.00 98.31 194 ASP A CA 1
ATOM 1408 C C . ASP A 1 194 ? -13.871 -0.796 25.512 1.00 98.31 194 ASP A C 1
ATOM 1410 O O . ASP A 1 194 ? -13.091 -0.825 24.557 1.00 98.31 194 ASP A O 1
ATOM 1414 N N . THR A 1 195 ? -14.899 -1.640 25.588 1.00 97.69 195 THR A N 1
ATOM 1415 C CA . THR A 1 195 ? -15.171 -2.643 24.544 1.00 97.69 195 THR A CA 1
ATOM 1416 C C . THR A 1 195 ? -15.555 -2.033 23.190 1.00 97.69 195 THR A C 1
ATOM 1418 O O . THR A 1 195 ? -15.341 -2.672 22.156 1.00 97.69 195 THR A O 1
ATOM 1421 N N . GLU A 1 196 ? -16.076 -0.802 23.167 1.00 97.88 196 GLU A N 1
ATOM 1422 C CA . GLU A 1 196 ? -16.426 -0.105 21.927 1.00 97.88 196 GLU A CA 1
ATOM 1423 C C . GLU A 1 196 ? -15.159 0.363 21.201 1.00 97.88 196 GLU A C 1
ATOM 1425 O O . GLU A 1 196 ? -14.974 0.046 20.019 1.00 97.88 196 GLU A O 1
ATOM 1430 N N . ALA A 1 197 ? -14.244 1.032 21.910 1.00 98.31 197 ALA A N 1
ATOM 1431 C CA . ALA A 1 197 ? -12.950 1.427 21.357 1.00 98.31 197 ALA A CA 1
ATOM 1432 C C . ALA A 1 197 ? -12.136 0.210 20.901 1.00 98.31 197 ALA A C 1
ATOM 1434 O O . ALA A 1 197 ? -11.608 0.210 19.781 1.00 98.31 197 ALA A O 1
ATOM 1435 N N . ALA A 1 198 ? -12.132 -0.864 21.698 1.00 98.56 198 ALA A N 1
ATOM 1436 C CA . ALA A 1 198 ? -11.464 -2.110 21.342 1.00 98.56 198 ALA A CA 1
ATOM 1437 C C . ALA A 1 198 ? -11.982 -2.666 20.005 1.00 98.56 198 ALA A C 1
ATOM 1439 O O . ALA A 1 198 ? -11.186 -3.051 19.146 1.00 98.56 198 ALA A O 1
ATOM 1440 N N . ARG A 1 199 ? -13.304 -2.666 19.773 1.00 98.44 199 ARG A N 1
ATOM 1441 C CA . ARG A 1 199 ? -13.879 -3.153 18.506 1.00 98.44 199 ARG A CA 1
ATOM 1442 C C . ARG A 1 199 ? -13.507 -2.258 17.322 1.00 98.44 199 ARG A C 1
ATOM 1444 O O . ARG A 1 199 ? -13.175 -2.774 16.251 1.00 98.44 199 ARG A O 1
ATOM 1451 N N . VAL A 1 200 ? -13.491 -0.936 17.506 1.00 98.62 200 VAL A N 1
ATOM 1452 C CA . VAL A 1 200 ? -13.050 0.014 16.468 1.00 98.62 200 VAL A CA 1
ATOM 1453 C C . VAL A 1 200 ? -11.583 -0.218 16.105 1.00 98.62 200 VAL A C 1
ATOM 1455 O O . VAL A 1 200 ? -11.252 -0.360 14.924 1.00 98.62 200 VAL A O 1
ATOM 1458 N N . HIS A 1 201 ? -10.698 -0.307 17.096 1.00 98.69 201 HIS A N 1
ATOM 1459 C CA . HIS A 1 201 ? -9.276 -0.544 16.860 1.00 98.69 201 HIS A CA 1
ATOM 1460 C C . HIS A 1 201 ? -8.997 -1.944 16.303 1.00 98.69 201 HIS A C 1
ATOM 1462 O O . HIS A 1 201 ? -8.085 -2.094 15.489 1.00 98.69 201 HIS A O 1
ATOM 1468 N N . GLN A 1 202 ? -9.805 -2.948 16.648 1.00 98.50 202 GLN A N 1
ATOM 1469 C CA . GLN A 1 202 ? -9.716 -4.281 16.053 1.00 98.50 202 GLN A CA 1
ATOM 1470 C C . GLN A 1 202 ? -9.998 -4.237 14.549 1.00 98.50 202 GLN A C 1
ATOM 1472 O O . GLN A 1 202 ? -9.230 -4.797 13.767 1.00 98.50 202 GLN A O 1
ATOM 1477 N N . ALA A 1 203 ? -11.059 -3.546 14.127 1.00 98.50 203 ALA A N 1
ATOM 1478 C CA . ALA A 1 203 ? -11.376 -3.393 12.710 1.00 98.50 203 ALA A CA 1
ATOM 1479 C C . ALA A 1 203 ? -10.317 -2.584 11.953 1.00 98.50 203 ALA A C 1
ATOM 1481 O O . ALA A 1 203 ? -9.955 -2.940 10.831 1.00 98.50 203 ALA A O 1
ATOM 1482 N N . GLU A 1 204 ? -9.784 -1.524 12.565 1.00 98.31 204 GLU A N 1
ATOM 1483 C CA . GLU A 1 204 ? -8.704 -0.732 11.973 1.00 98.31 204 GLU A CA 1
ATOM 1484 C C . GLU A 1 204 ? -7.421 -1.565 11.799 1.00 98.31 204 GLU A C 1
ATOM 1486 O O . GLU A 1 204 ? -6.830 -1.571 10.716 1.00 98.31 204 GLU A O 1
ATOM 1491 N N . GLY A 1 205 ? -7.028 -2.326 12.824 1.00 98.19 205 GLY A N 1
ATOM 1492 C CA . GLY A 1 205 ? -5.885 -3.237 12.773 1.00 98.19 205 GLY A CA 1
ATOM 1493 C C . GLY A 1 205 ? -6.057 -4.355 11.749 1.00 98.19 205 GLY A C 1
ATOM 1494 O O . GLY A 1 205 ? -5.141 -4.610 10.968 1.00 98.19 205 GLY A O 1
ATOM 1495 N N . TRP A 1 206 ? -7.242 -4.968 11.683 1.00 98.19 206 TRP A N 1
ATOM 1496 C CA . TRP A 1 206 ? -7.547 -5.988 10.679 1.00 98.19 206 TRP A CA 1
ATOM 1497 C C . TRP A 1 206 ? -7.471 -5.425 9.260 1.00 98.19 206 TRP A C 1
ATOM 1499 O O . TRP A 1 206 ? -6.867 -6.040 8.382 1.00 98.19 206 TRP A O 1
ATOM 1509 N N . ALA A 1 207 ? -8.005 -4.223 9.033 1.00 97.81 207 ALA A N 1
ATOM 1510 C CA . ALA A 1 207 ? -7.941 -3.595 7.723 1.00 97.81 207 ALA A CA 1
ATOM 1511 C C . ALA A 1 207 ? -6.497 -3.305 7.270 1.00 97.81 207 ALA A C 1
ATOM 1513 O O . ALA A 1 207 ? -6.228 -3.374 6.071 1.00 97.81 207 ALA A O 1
ATOM 1514 N N . PHE A 1 208 ? -5.569 -3.021 8.190 1.00 98.19 208 PHE A N 1
ATOM 1515 C CA . PHE A 1 208 ? -4.141 -2.931 7.869 1.00 98.19 208 PHE A CA 1
ATOM 1516 C C . PHE A 1 208 ? -3.497 -4.300 7.642 1.00 98.19 208 PHE A C 1
ATOM 1518 O O . PHE A 1 208 ? -2.729 -4.454 6.694 1.00 98.19 208 PHE A O 1
ATOM 1525 N N . PHE A 1 209 ? -3.831 -5.298 8.462 1.00 97.81 209 PHE A N 1
ATOM 1526 C CA . PHE A 1 209 ? -3.284 -6.648 8.334 1.00 97.81 209 PHE A CA 1
ATOM 1527 C C . PHE A 1 209 ? -3.580 -7.268 6.966 1.00 97.81 209 PHE A C 1
ATOM 1529 O O . PHE A 1 209 ? -2.679 -7.822 6.338 1.00 97.81 209 PHE A O 1
ATOM 1536 N N . ARG A 1 210 ? -4.803 -7.081 6.453 1.00 96.81 210 ARG A N 1
ATOM 1537 C CA . ARG A 1 210 ? -5.227 -7.563 5.126 1.00 96.81 210 ARG A CA 1
ATOM 1538 C C . ARG A 1 210 ? -4.326 -7.120 3.963 1.00 96.81 210 ARG A C 1
ATOM 1540 O O . ARG A 1 210 ? -4.357 -7.731 2.903 1.00 96.81 210 ARG A O 1
ATOM 1547 N N . ILE A 1 211 ? -3.520 -6.072 4.140 1.00 96.62 211 ILE A N 1
ATOM 1548 C CA . ILE A 1 211 ? -2.580 -5.577 3.121 1.00 96.62 211 ILE A CA 1
ATOM 1549 C C . ILE A 1 211 ? -1.356 -6.490 3.002 1.00 96.62 211 ILE A C 1
ATOM 1551 O O . ILE A 1 211 ? -0.865 -6.720 1.903 1.00 96.62 211 ILE A O 1
ATOM 1555 N N . ILE A 1 212 ? -0.867 -7.008 4.131 1.00 95.56 212 ILE A N 1
ATOM 1556 C CA . ILE A 1 212 ? 0.349 -7.836 4.205 1.00 95.56 212 ILE A CA 1
ATOM 1557 C C . ILE A 1 212 ? 0.045 -9.331 4.290 1.00 95.56 212 ILE A C 1
ATOM 1559 O O . ILE A 1 212 ? 0.939 -10.161 4.124 1.00 95.56 212 ILE A O 1
ATOM 1563 N N . GLU A 1 213 ? -1.215 -9.678 4.534 1.00 94.00 213 GLU A N 1
ATOM 1564 C CA . GLU A 1 213 ? -1.693 -11.050 4.634 1.00 94.00 213 GLU A CA 1
ATOM 1565 C C . GLU A 1 213 ? -1.333 -11.907 3.394 1.00 94.00 213 GLU A C 1
ATOM 1567 O O . GLU A 1 213 ? -0.761 -12.988 3.580 1.00 94.00 213 GLU A O 1
ATOM 1572 N N . PRO A 1 214 ? -1.514 -11.433 2.137 1.00 90.88 214 PRO A N 1
ATOM 1573 C CA . PRO A 1 214 ? -1.124 -12.206 0.952 1.00 90.88 214 PRO A CA 1
ATOM 1574 C C . PRO A 1 214 ? 0.386 -12.469 0.853 1.00 90.88 214 PRO A C 1
ATOM 1576 O O . PRO A 1 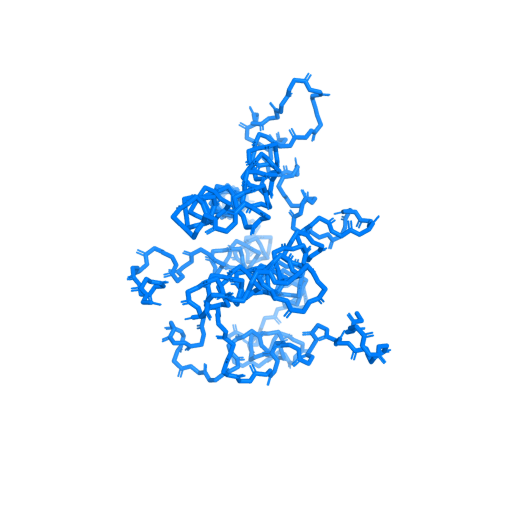214 ? 0.811 -13.522 0.367 1.00 90.88 214 PRO A O 1
ATOM 1579 N N . THR A 1 215 ? 1.204 -11.530 1.334 1.00 86.44 215 THR A N 1
ATOM 1580 C CA . THR A 1 215 ? 2.669 -11.623 1.306 1.00 86.44 215 THR A CA 1
ATOM 1581 C C . THR A 1 215 ? 3.183 -12.660 2.311 1.00 86.44 215 THR A C 1
ATOM 1583 O O . THR A 1 215 ? 4.118 -13.402 2.006 1.00 86.44 215 THR A O 1
ATOM 1586 N N . LEU A 1 216 ? 2.542 -12.777 3.481 1.00 84.56 216 LEU A N 1
ATOM 1587 C CA . LEU A 1 216 ? 2.910 -13.739 4.530 1.00 84.56 216 LEU A CA 1
ATOM 1588 C C . LEU A 1 216 ? 2.643 -15.198 4.138 1.00 84.56 216 LEU A C 1
ATOM 1590 O O . LEU A 1 216 ? 3.394 -16.088 4.532 1.00 84.56 216 LEU A O 1
ATOM 1594 N N . TRP A 1 217 ? 1.597 -15.455 3.349 1.00 69.19 217 TRP A N 1
ATOM 1595 C CA . TRP A 1 217 ? 1.210 -16.814 2.947 1.00 69.19 217 TRP A CA 1
ATOM 1596 C C . TRP A 1 217 ? 1.981 -17.343 1.721 1.00 69.19 217 TRP A C 1
ATOM 1598 O O . TRP A 1 217 ? 1.724 -18.442 1.233 1.00 69.19 217 TRP A O 1
ATOM 1608 N N . GLY A 1 218 ? 2.938 -16.572 1.193 1.00 56.44 218 GLY A N 1
ATOM 1609 C CA . GLY A 1 218 ? 3.870 -17.032 0.159 1.00 56.44 218 GLY A CA 1
ATOM 1610 C C . GLY A 1 218 ? 3.278 -17.248 -1.241 1.00 56.44 218 GLY A C 1
ATOM 1611 O O . GLY A 1 218 ? 3.992 -17.749 -2.103 1.00 56.44 218 GLY A O 1
ATOM 1612 N N . LYS A 1 219 ? 2.021 -16.857 -1.504 1.00 48.81 219 LYS A N 1
ATOM 1613 C CA . LYS A 1 219 ? 1.353 -17.049 -2.813 1.00 48.81 219 LYS A CA 1
ATOM 1614 C C . LYS A 1 219 ? 1.498 -15.887 -3.807 1.00 48.81 219 LYS A C 1
ATOM 1616 O O . LYS A 1 219 ? 1.022 -16.001 -4.927 1.00 48.81 219 LYS A O 1
ATOM 1621 N N . GLN A 1 220 ? 2.157 -14.792 -3.430 1.00 46.12 220 GLN A N 1
ATOM 1622 C CA . GLN A 1 220 ? 2.372 -13.631 -4.310 1.00 46.12 220 GLN A CA 1
ATOM 1623 C C . GLN A 1 220 ? 3.612 -13.740 -5.216 1.00 46.12 220 GLN A C 1
ATOM 1625 O O . GLN A 1 220 ? 3.920 -12.797 -5.935 1.00 46.12 220 GLN A O 1
ATOM 1630 N N . ARG A 1 221 ? 4.330 -14.868 -5.181 1.00 41.25 221 ARG A N 1
ATOM 1631 C CA . ARG A 1 221 ? 5.492 -15.120 -6.038 1.00 41.25 221 ARG A CA 1
ATOM 1632 C C . ARG A 1 221 ? 5.113 -16.117 -7.126 1.00 41.25 221 ARG A C 1
ATOM 1634 O O . ARG A 1 221 ? 5.276 -17.311 -6.908 1.00 41.25 221 ARG A O 1
ATOM 1641 N N . ASN A 1 222 ? 4.586 -15.607 -8.236 1.00 35.44 222 ASN A N 1
ATOM 1642 C CA . ASN A 1 222 ? 4.589 -16.249 -9.551 1.00 35.44 222 ASN A CA 1
ATOM 1643 C C . ASN A 1 222 ? 4.840 -15.171 -10.599 1.00 35.44 222 ASN A C 1
ATOM 1645 O O . ASN A 1 222 ? 4.054 -14.196 -10.604 1.00 35.44 222 ASN A O 1
#

Secondary structure (DSSP, 8-state):
--TTSPPPPHHHHHT-SS-TTSHHHHHTSS-HHHHHHHHHHHT-GGGTT--HHHHHHHHHHIIIIIIHHHHHHHHHHHHHHHHHTT---TTTSHHHHHHHHHHHHH-SSGGGSHHHHHHHHHHHHT-B-TTSSSBHHHHHHHHHHHHHHHHHHTT-HHHHHHHHHHHHHHHHHHHHHHHHHHHHHHHHHHHTT-HHHHHHHHHHHHHHHHHHHHHHTTTT--

Foldseek 3Di:
DAPVPDDDDLLNQLQDFPFLLCLCVVVVHRRVLNVQQVCLVVCHDVRPPPDVLQSVLSNLLSRAPQSLQSLLNRLLSQLLVQLVVVFLDCCPGSVVSLVVSVCSACPPPNCRHVQVLQQVLCVVVVQADPVNGGGPLRVQLVVLSVQLSVCSNVSNSVSSVVSSVSNVVSSLVSLVSQLVVLVVQLVVCVVVVNNSSNSNSVSNSVSSCSNCVSVVVPSSPD

pLDDT: mean 94.07, std 10.01, range [35.44, 98.81]